Protein AF-A0A0C9XZB0-F1 (afdb_monomer)

Sequence (176 aa):
MTEGATIANRREAHREGARELLINWRNKTWAELYRKRPWGVQALLPDVVLTALASKARLKTLEDLTGAGWSPIHARRHGDKVVEMLSGYDIKFLRQREADRVEKAEKKKAETVARNLEKRERERAERLRLRELKKNLPKPPRASRSKKRDPLSSSANIHTWSGKYASPSEDPIFST

Structure (mmCIF, N/CA/C/O backbone):
data_AF-A0A0C9XZB0-F1
#
_entry.id   AF-A0A0C9XZB0-F1
#
loop_
_atom_site.group_PDB
_atom_site.id
_atom_site.type_symbol
_atom_site.label_atom_id
_atom_site.label_alt_id
_atom_site.label_comp_id
_atom_site.label_asym_id
_atom_site.label_entity_id
_atom_site.label_seq_id
_atom_site.pdbx_PDB_ins_code
_atom_site.Cartn_x
_atom_site.Cartn_y
_atom_site.Cartn_z
_atom_site.occupancy
_atom_site.B_iso_or_equiv
_atom_site.auth_seq_id
_atom_site.auth_comp_id
_atom_site.auth_asym_id
_atom_site.auth_atom_id
_atom_site.pdbx_PDB_model_num
ATOM 1 N N . MET A 1 1 ? -2.387 14.814 16.068 1.00 34.88 1 MET A N 1
ATOM 2 C CA . MET A 1 1 ? -3.433 15.147 15.082 1.00 34.88 1 MET A CA 1
ATOM 3 C C . MET A 1 1 ? -3.135 14.356 13.814 1.00 34.88 1 MET A C 1
ATOM 5 O O . MET A 1 1 ? -2.285 14.767 13.043 1.00 34.88 1 MET A O 1
ATOM 9 N N . THR A 1 2 ? -3.710 13.161 13.656 1.00 47.75 2 THR A N 1
ATOM 10 C CA . THR A 1 2 ? -3.583 12.346 12.434 1.00 47.75 2 THR A CA 1
ATOM 11 C C . THR A 1 2 ? -4.893 12.457 11.671 1.00 47.75 2 THR A C 1
ATOM 13 O O . THR A 1 2 ? -5.831 11.684 11.863 1.00 47.75 2 THR A O 1
ATOM 16 N N . GLU A 1 3 ? -4.965 13.519 10.876 1.00 44.41 3 GLU A N 1
ATOM 17 C CA . GLU A 1 3 ? -6.066 13.818 9.971 1.00 44.41 3 GLU A CA 1
ATOM 18 C C . GLU A 1 3 ? -6.351 12.617 9.069 1.00 44.41 3 GLU A C 1
ATOM 20 O O . GLU A 1 3 ? -5.452 11.897 8.627 1.00 44.41 3 GLU A O 1
ATOM 25 N N . GLY A 1 4 ? -7.641 12.349 8.877 1.00 48.44 4 GLY A N 1
ATOM 26 C CA . GLY A 1 4 ? -8.128 11.136 8.248 1.00 48.44 4 GLY A CA 1
ATOM 27 C C . GLY A 1 4 ? -7.488 10.915 6.885 1.00 48.44 4 GLY A C 1
ATOM 28 O O . GLY A 1 4 ? -7.778 11.639 5.940 1.00 48.44 4 GLY A O 1
ATOM 29 N N . ALA A 1 5 ? -6.671 9.864 6.776 1.00 53.38 5 ALA A N 1
ATOM 30 C CA . ALA A 1 5 ? -6.195 9.345 5.502 1.00 53.38 5 ALA A CA 1
ATOM 31 C C . ALA A 1 5 ? -7.409 8.977 4.635 1.00 53.38 5 ALA A C 1
ATOM 33 O O . ALA A 1 5 ? -7.988 7.883 4.764 1.00 53.38 5 ALA A O 1
ATOM 34 N N . THR A 1 6 ? -7.805 9.929 3.791 1.00 59.62 6 THR A N 1
ATOM 35 C CA . THR A 1 6 ? -8.865 9.800 2.800 1.00 59.62 6 THR A CA 1
ATOM 36 C C . THR A 1 6 ? -8.507 8.664 1.844 1.00 59.62 6 THR A C 1
ATOM 38 O O . THR A 1 6 ? -7.352 8.248 1.710 1.00 59.62 6 THR A O 1
ATOM 41 N N . ILE A 1 7 ? -9.512 8.095 1.180 1.00 63.50 7 ILE A N 1
ATOM 42 C CA . ILE A 1 7 ? -9.307 6.991 0.229 1.00 63.50 7 ILE A CA 1
ATOM 43 C C . ILE A 1 7 ? -8.340 7.406 -0.901 1.00 63.50 7 ILE A C 1
ATOM 45 O O . ILE A 1 7 ? -7.618 6.554 -1.421 1.00 63.50 7 ILE A O 1
ATOM 49 N N . ALA A 1 8 ? -8.285 8.704 -1.224 1.00 67.12 8 ALA A N 1
ATOM 50 C CA . ALA A 1 8 ? -7.344 9.288 -2.174 1.00 67.12 8 ALA A CA 1
ATOM 51 C C . ALA A 1 8 ? -5.881 9.111 -1.725 1.00 67.12 8 ALA A C 1
ATOM 53 O O . ALA A 1 8 ? -5.114 8.475 -2.449 1.00 67.12 8 ALA A O 1
ATOM 54 N N . ASN A 1 9 ? -5.532 9.518 -0.497 1.00 71.94 9 ASN A N 1
ATOM 55 C CA . ASN A 1 9 ? -4.157 9.428 0.024 1.00 71.94 9 ASN A CA 1
ATOM 56 C C . ASN A 1 9 ? -3.638 7.981 0.076 1.00 71.94 9 ASN A C 1
ATOM 58 O O . ASN A 1 9 ? -2.451 7.718 -0.092 1.00 71.94 9 ASN A O 1
ATOM 62 N N . ARG A 1 10 ? -4.528 6.999 0.280 1.00 65.44 10 ARG A N 1
ATOM 63 C CA . ARG A 1 10 ? -4.132 5.577 0.315 1.00 65.44 10 ARG A CA 1
ATOM 64 C C . ARG A 1 10 ? -3.715 5.048 -1.050 1.00 65.44 10 ARG A C 1
ATOM 66 O O . ARG A 1 10 ? -2.819 4.215 -1.132 1.00 65.44 10 ARG A O 1
ATOM 73 N N . ARG A 1 11 ? -4.395 5.492 -2.109 1.00 86.38 11 ARG A N 1
ATOM 74 C CA . ARG A 1 11 ? -4.020 5.141 -3.485 1.00 86.38 11 ARG A CA 1
ATOM 75 C C . ARG A 1 11 ? -2.713 5.824 -3.869 1.00 86.38 11 ARG A C 1
ATOM 77 O O . ARG A 1 11 ? -1.931 5.237 -4.598 1.00 86.38 11 ARG A O 1
ATOM 84 N N . GLU A 1 12 ? -2.477 7.024 -3.357 1.00 90.81 12 GLU A N 1
ATOM 85 C CA . GLU A 1 12 ? -1.255 7.784 -3.604 1.00 90.81 12 GLU A CA 1
ATOM 86 C C . GLU A 1 12 ? -0.017 7.131 -2.979 1.00 90.81 12 GLU A C 1
ATOM 88 O O . GLU A 1 12 ? 0.957 6.909 -3.689 1.00 90.81 12 GLU A O 1
ATOM 93 N N . ALA A 1 13 ? -0.086 6.694 -1.716 1.00 92.06 13 ALA A N 1
ATOM 94 C CA . ALA A 1 13 ? 1.032 6.006 -1.058 1.00 92.06 13 ALA A CA 1
ATOM 95 C C . ALA A 1 13 ? 1.464 4.718 -1.789 1.00 92.06 13 ALA A C 1
ATOM 97 O O . ALA A 1 13 ? 2.653 4.442 -1.927 1.00 92.06 13 ALA A O 1
ATOM 98 N N . HIS A 1 14 ? 0.497 3.939 -2.286 1.00 93.88 14 HIS A N 1
ATOM 99 C CA . HIS A 1 14 ? 0.770 2.741 -3.088 1.00 93.88 14 HIS A CA 1
ATOM 100 C C . HIS A 1 14 ? 1.442 3.083 -4.423 1.00 93.88 14 HIS A C 1
ATOM 102 O O . HIS A 1 14 ? 2.433 2.455 -4.792 1.00 93.88 14 HIS A O 1
ATOM 108 N N . ARG A 1 15 ? 0.940 4.109 -5.124 1.00 95.44 15 ARG A N 1
ATOM 109 C CA . ARG A 1 15 ? 1.524 4.570 -6.391 1.00 95.44 15 ARG A CA 1
ATOM 110 C C . ARG A 1 15 ? 2.945 5.086 -6.211 1.00 95.44 15 ARG A C 1
ATOM 112 O O . ARG A 1 15 ? 3.792 4.772 -7.041 1.00 95.44 15 ARG A O 1
ATOM 119 N N . GLU A 1 16 ? 3.211 5.852 -5.155 1.00 95.81 16 GLU A N 1
ATOM 120 C CA . GLU A 1 16 ? 4.548 6.396 -4.914 1.00 95.81 16 GLU A CA 1
ATOM 121 C C . GLU A 1 16 ? 5.546 5.278 -4.600 1.00 95.81 16 GLU A C 1
ATOM 123 O O . GLU A 1 16 ? 6.608 5.216 -5.211 1.00 95.81 16 GLU A O 1
ATOM 128 N N . GLY A 1 17 ? 5.172 4.301 -3.769 1.00 96.06 17 GLY A N 1
ATOM 129 C CA . GLY A 1 17 ? 6.050 3.157 -3.519 1.00 96.06 17 GLY A CA 1
ATOM 130 C C . GLY A 1 17 ? 6.287 2.288 -4.764 1.00 96.06 17 GLY A C 1
ATOM 131 O O . GLY A 1 17 ? 7.406 1.823 -4.988 1.00 96.06 17 GLY A O 1
ATOM 132 N N . ALA A 1 18 ? 5.283 2.117 -5.632 1.00 97.00 18 ALA A N 1
ATOM 133 C CA . ALA A 1 18 ? 5.468 1.458 -6.928 1.00 97.00 18 ALA A CA 1
ATOM 134 C C . ALA A 1 18 ? 6.396 2.264 -7.859 1.00 97.00 18 ALA A C 1
ATOM 136 O O . ALA A 1 18 ? 7.246 1.696 -8.550 1.00 97.00 18 ALA A O 1
ATOM 137 N N . ARG A 1 19 ? 6.272 3.596 -7.856 1.00 97.62 19 ARG A N 1
ATOM 138 C CA . ARG A 1 19 ? 7.133 4.519 -8.604 1.00 97.62 19 ARG A CA 1
ATOM 139 C C . ARG A 1 19 ? 8.585 4.435 -8.137 1.00 97.62 19 ARG A C 1
ATOM 141 O O . ARG A 1 19 ? 9.469 4.252 -8.973 1.00 97.62 19 ARG A O 1
ATOM 148 N N . GLU A 1 20 ? 8.837 4.508 -6.836 1.00 97.81 20 GLU A N 1
ATOM 149 C CA . GLU A 1 20 ? 10.173 4.354 -6.250 1.00 97.81 20 GLU A CA 1
ATOM 150 C C . GLU A 1 20 ? 10.801 3.006 -6.623 1.00 97.81 20 GLU A C 1
ATOM 152 O O . GLU A 1 20 ? 11.964 2.944 -7.035 1.00 97.81 20 GLU A O 1
ATOM 157 N N . LEU A 1 21 ? 10.018 1.924 -6.556 1.00 98.00 21 LEU A N 1
ATOM 158 C CA . LEU A 1 21 ? 10.469 0.588 -6.937 1.00 98.00 21 LEU A CA 1
ATOM 159 C C . LEU A 1 21 ? 10.935 0.539 -8.401 1.00 98.00 21 LEU A C 1
ATOM 161 O O . LEU A 1 21 ? 11.995 -0.021 -8.697 1.00 98.00 21 LEU A O 1
ATOM 165 N N . LEU A 1 22 ? 10.181 1.163 -9.311 1.00 98.12 22 LEU A N 1
ATOM 166 C CA . LEU A 1 22 ? 10.528 1.250 -10.732 1.00 98.12 22 LEU A CA 1
ATOM 167 C C . LEU A 1 22 ? 11.746 2.140 -10.994 1.00 98.12 22 LEU A C 1
ATOM 169 O O . LEU A 1 22 ? 12.578 1.791 -11.832 1.00 98.12 22 LEU A O 1
ATOM 173 N N . ILE A 1 23 ? 11.888 3.261 -10.280 1.00 98.19 23 ILE A N 1
ATOM 174 C CA . ILE A 1 23 ? 13.067 4.138 -10.379 1.00 98.19 23 ILE A CA 1
ATOM 175 C C . ILE A 1 23 ? 14.324 3.372 -9.957 1.00 98.19 23 ILE A C 1
ATOM 177 O O . ILE A 1 23 ? 15.326 3.378 -10.678 1.00 98.19 23 ILE A O 1
ATOM 181 N N . ASN A 1 24 ? 14.258 2.664 -8.830 1.00 98.44 24 ASN A N 1
ATOM 182 C CA . ASN A 1 24 ? 15.367 1.859 -8.324 1.00 98.44 24 ASN A CA 1
ATOM 183 C C . ASN A 1 24 ? 15.747 0.751 -9.310 1.00 98.44 24 ASN A C 1
ATOM 185 O O . ASN A 1 24 ? 16.926 0.576 -9.630 1.00 98.44 24 ASN A O 1
ATOM 189 N N . TRP A 1 25 ? 14.750 0.048 -9.853 1.00 98.25 25 TRP A N 1
ATOM 190 C CA . TRP A 1 25 ? 14.963 -0.963 -10.884 1.00 98.25 25 TRP A CA 1
ATOM 191 C C . TRP A 1 25 ? 15.613 -0.383 -12.147 1.00 98.25 25 TRP A C 1
ATOM 193 O O . TRP A 1 25 ? 16.592 -0.947 -12.646 1.00 98.25 25 TRP A O 1
ATOM 203 N N . ARG A 1 26 ? 15.110 0.756 -12.642 1.00 98.31 26 ARG A N 1
ATOM 204 C CA . ARG A 1 26 ? 15.631 1.456 -13.824 1.00 98.31 26 ARG A CA 1
ATOM 205 C C . ARG A 1 26 ? 17.100 1.816 -13.642 1.00 98.31 26 ARG A C 1
ATOM 207 O O . ARG A 1 26 ? 17.915 1.503 -14.507 1.00 98.31 26 ARG A O 1
ATOM 214 N N . ASN A 1 27 ? 17.439 2.437 -12.514 1.00 98.12 27 ASN A N 1
ATOM 215 C CA . ASN A 1 27 ? 18.801 2.880 -12.223 1.00 98.12 27 ASN A CA 1
ATOM 216 C C . ASN A 1 27 ? 19.762 1.690 -12.107 1.00 98.12 27 ASN A C 1
ATOM 218 O O . ASN A 1 27 ? 20.832 1.706 -12.715 1.00 98.12 27 ASN A O 1
ATOM 222 N N . LYS A 1 28 ? 19.353 0.632 -11.394 1.00 98.38 28 LYS A N 1
ATOM 223 C CA . LYS A 1 28 ? 20.146 -0.594 -11.241 1.00 98.38 28 LYS A CA 1
ATOM 224 C C . LYS A 1 28 ? 20.390 -1.281 -12.585 1.00 98.38 28 LYS A C 1
ATOM 226 O O . LYS A 1 28 ? 21.531 -1.533 -12.956 1.00 98.38 28 LYS A O 1
ATOM 231 N N . THR A 1 29 ? 19.326 -1.512 -13.351 1.00 98.19 29 THR A N 1
ATOM 232 C CA . THR A 1 29 ? 19.396 -2.197 -14.651 1.00 98.19 29 THR A CA 1
ATOM 233 C C . THR A 1 29 ? 20.220 -1.397 -15.654 1.00 98.19 29 THR A C 1
ATOM 235 O O . THR A 1 29 ? 20.990 -1.966 -16.429 1.00 98.19 29 THR A O 1
ATOM 238 N N . TRP A 1 30 ? 20.101 -0.067 -15.634 1.00 97.94 30 TRP A N 1
ATOM 239 C CA . TRP A 1 30 ? 20.918 0.790 -16.481 1.00 97.94 30 TRP A CA 1
ATOM 240 C C . TRP A 1 30 ? 22.402 0.711 -16.110 1.00 97.94 30 TRP A C 1
ATOM 242 O O . TRP A 1 30 ? 23.233 0.509 -16.994 1.00 97.94 30 TRP A O 1
ATOM 252 N N . ALA A 1 31 ? 22.735 0.797 -14.819 1.00 98.00 31 ALA A N 1
ATOM 253 C CA . ALA A 1 31 ? 24.114 0.713 -14.345 1.00 98.00 31 ALA A CA 1
ATOM 254 C C . ALA A 1 31 ? 24.768 -0.646 -14.656 1.00 98.00 31 ALA A C 1
ATOM 256 O O . ALA A 1 31 ? 25.944 -0.690 -15.015 1.00 98.00 31 ALA A O 1
ATOM 257 N N . GLU A 1 32 ? 24.008 -1.738 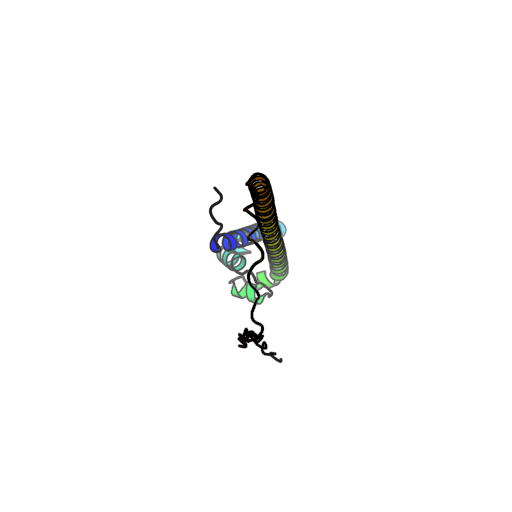-14.559 1.00 98.12 32 GLU A N 1
ATOM 258 C CA . GLU A 1 32 ? 24.496 -3.098 -14.807 1.00 98.12 32 GLU A CA 1
ATOM 259 C C . GLU A 1 32 ? 24.625 -3.414 -16.304 1.00 98.12 32 GLU A C 1
ATOM 261 O O . GLU A 1 32 ? 25.656 -3.918 -16.747 1.00 98.12 32 GLU A O 1
ATOM 266 N N . LEU A 1 33 ? 23.597 -3.110 -17.105 1.00 97.81 33 LEU A N 1
ATOM 267 C CA . LEU A 1 33 ? 23.491 -3.611 -18.484 1.00 97.81 33 LEU A CA 1
ATOM 268 C C . LEU A 1 33 ? 23.722 -2.544 -19.560 1.00 97.81 33 LEU A C 1
ATOM 270 O O . LEU A 1 33 ? 24.086 -2.874 -20.691 1.00 97.81 33 LEU A O 1
ATOM 274 N N . TYR A 1 34 ? 23.494 -1.267 -19.245 1.00 96.75 34 TYR A N 1
ATOM 275 C CA . TYR A 1 34 ? 23.440 -0.185 -20.236 1.00 96.75 34 TYR A CA 1
ATOM 276 C C . TYR A 1 34 ? 24.432 0.954 -19.980 1.00 96.75 34 TYR A C 1
ATOM 278 O O . TYR A 1 34 ? 24.453 1.903 -20.758 1.00 96.75 34 TYR A O 1
ATOM 286 N N . ARG A 1 35 ? 25.319 0.847 -18.983 1.00 97.00 35 ARG A N 1
ATOM 287 C CA . ARG A 1 35 ? 26.274 1.906 -18.604 1.00 97.00 35 ARG A CA 1
ATOM 288 C C . ARG A 1 35 ? 27.138 2.428 -19.757 1.00 97.00 35 ARG A C 1
ATOM 290 O O . ARG A 1 35 ? 27.509 3.593 -19.762 1.00 97.00 35 ARG A O 1
ATOM 297 N N . LYS A 1 36 ? 27.466 1.576 -20.736 1.00 97.50 36 LYS A N 1
ATOM 298 C CA . LYS A 1 36 ? 28.272 1.942 -21.918 1.00 97.50 36 LYS A CA 1
ATOM 299 C C . LYS A 1 36 ? 27.461 2.616 -23.039 1.00 97.50 36 LYS A C 1
ATOM 301 O O . LYS A 1 36 ? 28.031 2.957 -24.069 1.00 97.50 36 LYS A O 1
ATOM 306 N N . ARG A 1 37 ? 26.135 2.739 -22.905 1.00 95.69 37 ARG A N 1
ATOM 307 C CA . ARG A 1 37 ? 25.248 3.285 -23.946 1.00 95.69 37 ARG A CA 1
ATOM 308 C C . ARG A 1 37 ? 25.050 4.796 -23.764 1.00 95.69 37 ARG A C 1
ATOM 310 O O . ARG A 1 37 ? 24.928 5.247 -22.629 1.00 95.69 37 ARG A O 1
ATOM 317 N N . PRO A 1 38 ? 24.929 5.571 -24.857 1.00 96.00 38 PRO A N 1
ATOM 318 C CA . PRO A 1 38 ? 24.854 7.033 -24.786 1.00 96.00 38 PRO A CA 1
ATOM 319 C C . PRO A 1 38 ? 23.466 7.584 -24.407 1.00 96.00 38 PRO A C 1
ATOM 321 O O . PRO A 1 38 ? 23.331 8.778 -24.176 1.00 96.00 38 PRO A O 1
ATOM 324 N N . TRP A 1 39 ? 22.423 6.749 -24.340 1.00 91.50 39 TRP A N 1
ATOM 325 C CA . TRP A 1 39 ? 21.024 7.207 -24.269 1.00 91.50 39 TRP A CA 1
ATOM 326 C C . TRP A 1 39 ? 20.475 7.461 -22.846 1.00 91.50 39 TRP A C 1
ATOM 328 O O . TRP A 1 39 ? 19.305 7.803 -22.691 1.00 91.50 39 TRP A O 1
ATOM 338 N N . GLY A 1 40 ? 21.294 7.310 -21.798 1.00 96.31 40 GLY A N 1
ATOM 339 C CA . GLY A 1 40 ? 20.901 7.582 -20.405 1.00 96.31 40 GLY A CA 1
ATOM 340 C C . GLY A 1 40 ? 19.812 6.654 -19.833 1.00 96.31 40 GLY A C 1
ATOM 341 O O . GLY A 1 40 ? 19.325 5.739 -20.499 1.00 96.31 40 GLY A O 1
ATOM 342 N N . VAL A 1 41 ? 19.442 6.868 -18.563 1.00 97.50 41 VAL A N 1
ATOM 343 C CA . VAL A 1 41 ? 18.436 6.046 -17.848 1.00 97.50 41 VAL A CA 1
ATOM 344 C C . VAL A 1 41 ?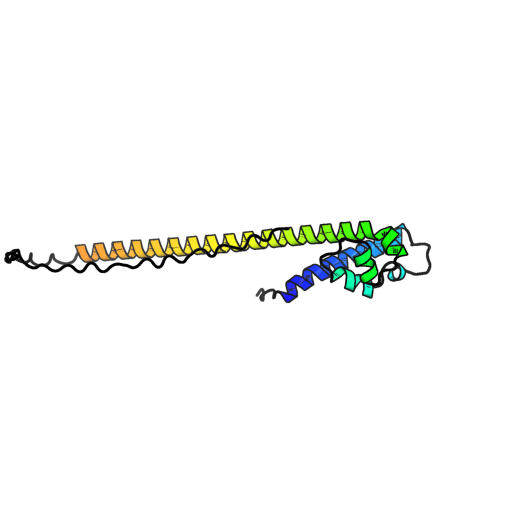 17.021 6.222 -18.406 1.00 97.50 41 VAL A C 1
ATOM 346 O O . VAL A 1 41 ? 16.224 5.284 -18.376 1.00 97.50 41 VAL A O 1
ATOM 349 N N . GLN A 1 42 ? 16.713 7.404 -18.950 1.00 97.12 42 GLN A N 1
ATOM 350 C CA . GLN A 1 42 ? 15.388 7.730 -19.480 1.00 97.1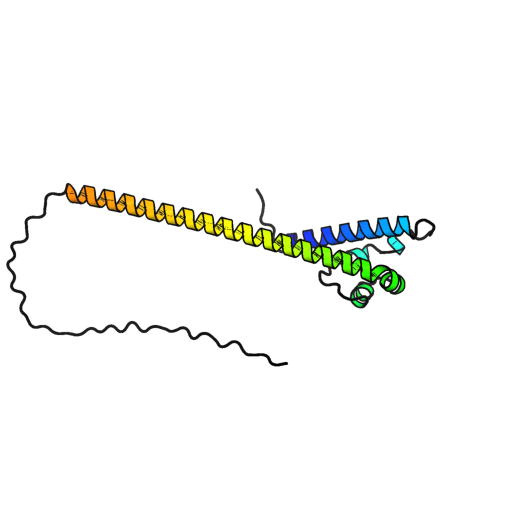2 42 GLN A CA 1
ATOM 351 C C . GLN A 1 42 ? 15.041 6.929 -20.738 1.00 97.12 42 GLN A C 1
ATOM 353 O O . GLN A 1 42 ? 13.872 6.613 -20.938 1.00 97.12 42 GLN A O 1
ATOM 358 N N . ALA A 1 43 ? 16.031 6.528 -21.544 1.00 96.31 43 ALA A N 1
ATOM 359 C CA . ALA A 1 43 ? 15.788 5.684 -22.712 1.00 96.31 43 ALA A CA 1
ATOM 360 C C . ALA A 1 43 ? 15.320 4.267 -22.344 1.00 96.31 43 ALA A C 1
ATOM 362 O O . ALA A 1 43 ? 14.593 3.644 -23.112 1.00 96.31 43 ALA A O 1
ATOM 363 N N . LEU A 1 44 ? 15.712 3.754 -21.169 1.00 97.19 44 LEU A N 1
ATOM 364 C CA . LEU A 1 44 ? 15.303 2.423 -20.712 1.00 97.19 44 LEU A CA 1
ATOM 365 C C . LEU A 1 44 ? 13.835 2.409 -20.263 1.00 97.19 44 LEU A C 1
ATOM 367 O O . LEU A 1 44 ? 13.080 1.496 -20.608 1.00 97.19 44 LEU A O 1
ATOM 371 N N . LEU A 1 45 ? 13.446 3.414 -19.477 1.00 97.81 45 LEU A N 1
ATOM 372 C CA . LEU A 1 45 ? 12.092 3.570 -18.958 1.00 97.81 45 LEU A CA 1
ATOM 373 C C . LEU A 1 45 ? 11.795 5.069 -18.742 1.00 97.81 45 LEU A C 1
ATOM 375 O O . LEU A 1 45 ? 12.213 5.628 -17.718 1.00 97.81 45 LEU A O 1
ATOM 379 N N . PRO A 1 46 ? 11.103 5.724 -19.696 1.00 98.12 46 PRO A N 1
ATOM 380 C CA . PRO A 1 46 ? 10.744 7.136 -19.598 1.00 98.12 46 PRO A CA 1
ATOM 381 C C . PRO A 1 46 ? 9.838 7.419 -18.398 1.00 98.12 46 PRO A C 1
ATOM 383 O O . PRO A 1 46 ? 9.011 6.583 -18.034 1.00 98.12 46 PRO A O 1
ATOM 386 N N . ASP A 1 47 ? 9.931 8.618 -17.821 1.00 98.12 47 ASP A N 1
ATOM 387 C CA . ASP A 1 47 ? 9.161 8.988 -16.623 1.00 98.12 47 ASP A CA 1
ATOM 388 C C . ASP A 1 47 ? 7.638 8.939 -16.849 1.00 98.12 47 ASP A C 1
ATOM 390 O O . ASP A 1 47 ? 6.883 8.589 -15.939 1.00 98.12 47 ASP A O 1
ATOM 394 N N . VAL A 1 48 ? 7.182 9.211 -18.078 1.00 97.94 48 VAL A N 1
ATOM 395 C CA . VAL A 1 48 ? 5.765 9.098 -18.470 1.00 97.94 48 VAL A CA 1
ATOM 396 C C . VAL A 1 48 ? 5.287 7.646 -18.377 1.00 97.94 48 VAL A C 1
ATOM 398 O O . VAL A 1 48 ? 4.257 7.369 -17.764 1.00 97.94 48 VAL A O 1
ATOM 401 N N . VAL A 1 49 ? 6.068 6.709 -18.922 1.00 98.06 49 VAL A N 1
ATOM 402 C CA . VAL A 1 49 ? 5.772 5.269 -18.867 1.00 98.06 49 VAL A CA 1
ATOM 403 C C . VAL A 1 49 ? 5.851 4.774 -17.427 1.00 98.06 49 VAL A C 1
ATOM 405 O O . VAL A 1 49 ? 4.979 4.043 -16.978 1.00 98.06 49 VAL A O 1
ATOM 408 N N . LEU A 1 50 ? 6.856 5.218 -16.673 1.00 97.75 50 LEU A N 1
ATOM 409 C CA . LEU A 1 50 ? 7.022 4.888 -15.261 1.00 97.75 50 LEU A CA 1
ATOM 410 C C . LEU A 1 50 ? 5.786 5.294 -14.445 1.00 97.75 50 LEU A C 1
ATOM 412 O O . LEU A 1 50 ? 5.237 4.477 -13.709 1.00 97.75 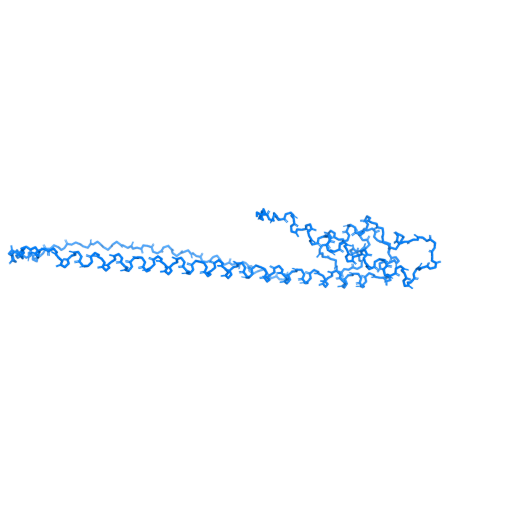50 LEU A O 1
ATOM 416 N N . THR A 1 51 ? 5.306 6.524 -14.632 1.00 97.25 51 THR A N 1
ATOM 417 C CA . THR A 1 51 ? 4.094 7.035 -13.973 1.00 97.25 51 THR A CA 1
ATOM 418 C C . THR A 1 51 ? 2.849 6.248 -14.393 1.00 97.25 51 THR A C 1
ATOM 420 O O . THR A 1 51 ? 2.004 5.927 -13.551 1.00 97.25 51 THR A O 1
ATOM 423 N N . ALA A 1 52 ? 2.740 5.884 -15.675 1.00 97.38 52 ALA A N 1
ATOM 424 C CA . ALA A 1 52 ? 1.640 5.066 -16.183 1.00 97.38 52 ALA A CA 1
ATOM 425 C C . ALA A 1 52 ? 1.645 3.649 -15.584 1.00 97.38 52 ALA A C 1
ATOM 427 O O . ALA A 1 52 ? 0.591 3.152 -15.188 1.00 97.38 52 ALA A O 1
ATOM 428 N N . LEU A 1 53 ? 2.816 3.017 -15.467 1.00 97.25 53 LEU A N 1
ATOM 429 C CA . LEU A 1 53 ? 2.971 1.699 -14.849 1.00 97.25 53 LEU A CA 1
ATOM 430 C C . LEU A 1 53 ? 2.671 1.744 -13.348 1.00 97.25 53 LEU A C 1
ATOM 432 O O . LEU A 1 53 ? 1.876 0.940 -12.875 1.00 97.25 53 LEU A O 1
ATOM 436 N N . ALA A 1 54 ? 3.214 2.721 -12.618 1.00 96.62 54 ALA A N 1
ATOM 437 C CA . ALA A 1 54 ? 2.954 2.898 -11.186 1.00 96.62 54 ALA A CA 1
ATOM 438 C C . ALA A 1 54 ? 1.469 3.166 -10.876 1.00 96.62 54 ALA A C 1
ATOM 440 O O . ALA A 1 54 ? 0.972 2.821 -9.807 1.00 96.62 54 ALA A O 1
ATOM 441 N N . SER A 1 55 ? 0.735 3.762 -11.820 1.00 95.62 55 SER A N 1
ATOM 442 C CA . SER A 1 55 ? -0.704 4.011 -11.681 1.00 95.62 55 SER A CA 1
ATOM 443 C C . SER A 1 55 ? -1.568 2.762 -11.906 1.00 95.62 55 SER A C 1
ATOM 445 O O . SER A 1 55 ? -2.726 2.738 -11.478 1.00 95.62 55 SER A O 1
ATOM 447 N N . LYS A 1 56 ? -1.037 1.723 -12.567 1.00 93.94 56 LYS A N 1
ATOM 448 C CA . LYS A 1 56 ? -1.748 0.478 -12.883 1.00 93.94 56 LYS A CA 1
ATOM 449 C C .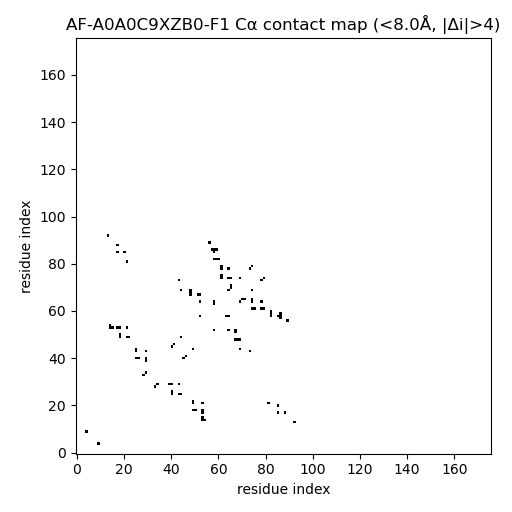 LYS A 1 56 ? -1.460 -0.585 -11.816 1.00 93.94 56 LYS A C 1
ATOM 451 O O . LYS A 1 56 ? -0.429 -1.237 -11.837 1.00 93.94 56 LYS A O 1
ATOM 456 N N . ALA A 1 57 ? -2.429 -0.845 -10.940 1.00 83.31 57 ALA A N 1
ATOM 457 C CA . ALA A 1 57 ? -2.305 -1.837 -9.859 1.00 83.31 57 ALA A CA 1
ATOM 458 C C . ALA A 1 57 ? -2.478 -3.312 -10.296 1.00 83.31 57 ALA A C 1
ATOM 460 O O . ALA A 1 57 ? -2.635 -4.193 -9.456 1.00 83.31 57 ALA A O 1
ATOM 461 N N . ARG A 1 58 ? -2.618 -3.590 -11.599 1.00 86.12 58 ARG A N 1
ATOM 462 C CA . ARG A 1 58 ? -2.905 -4.936 -12.129 1.00 86.12 58 ARG A CA 1
ATOM 463 C C . ARG A 1 58 ? -2.214 -5.151 -13.468 1.00 86.12 58 ARG A C 1
ATOM 465 O O . ARG A 1 58 ? -2.874 -5.283 -14.491 1.00 86.12 58 ARG A O 1
ATOM 472 N N . LEU A 1 59 ? -0.889 -5.156 -13.447 1.00 93.38 59 LEU A N 1
ATOM 473 C CA . LEU A 1 59 ? -0.083 -5.544 -14.600 1.00 93.38 59 LEU A CA 1
ATOM 474 C C . LEU A 1 59 ? 0.142 -7.052 -14.531 1.00 93.38 59 LEU A C 1
ATOM 476 O O . LEU A 1 59 ? 0.672 -7.546 -13.538 1.00 93.38 59 LEU A O 1
ATOM 480 N N . LYS A 1 60 ? -0.305 -7.787 -15.549 1.00 94.94 60 LYS A N 1
ATOM 481 C CA . LYS A 1 60 ? -0.147 -9.249 -15.606 1.00 94.94 60 LYS A CA 1
ATOM 482 C C . LYS A 1 60 ? 0.607 -9.703 -16.841 1.00 94.94 60 LYS A C 1
ATOM 484 O O . LYS A 1 60 ? 1.220 -10.763 -16.820 1.00 94.94 60 LYS A O 1
ATOM 489 N N . THR A 1 61 ? 0.526 -8.926 -17.911 1.00 96.88 61 THR A N 1
ATOM 490 C CA . THR A 1 61 ? 0.986 -9.331 -19.233 1.00 96.88 61 THR A CA 1
ATOM 491 C C . THR A 1 61 ? 1.976 -8.325 -19.804 1.00 96.88 61 THR A C 1
ATOM 493 O O . THR A 1 61 ? 2.018 -7.157 -19.409 1.00 96.88 61 THR A O 1
ATOM 496 N N . LEU A 1 62 ? 2.767 -8.771 -20.781 1.00 96.94 62 LEU A N 1
ATOM 497 C CA . LEU A 1 62 ? 3.629 -7.885 -21.563 1.00 96.94 62 LEU A CA 1
ATOM 498 C C . LEU A 1 62 ? 2.818 -6.857 -22.367 1.00 96.94 62 LEU A C 1
ATOM 500 O O . LEU A 1 62 ? 3.292 -5.746 -22.598 1.00 96.94 62 LEU A O 1
ATOM 504 N N . GLU A 1 63 ? 1.587 -7.200 -22.748 1.00 97.50 63 GLU A N 1
ATOM 505 C CA . GLU A 1 63 ? 0.679 -6.301 -23.462 1.00 97.50 63 GLU A CA 1
ATOM 506 C C . GLU A 1 63 ? 0.299 -5.091 -22.605 1.00 97.50 63 GLU A C 1
ATOM 508 O O . GLU A 1 63 ? 0.298 -3.963 -23.103 1.00 97.50 63 GLU A O 1
ATOM 513 N N . ASP A 1 64 ? 0.087 -5.290 -21.299 1.00 97.00 64 ASP A N 1
ATOM 514 C CA . ASP A 1 64 ? -0.209 -4.204 -20.357 1.00 97.00 64 ASP A CA 1
ATOM 515 C C . ASP A 1 64 ? 0.923 -3.165 -20.293 1.00 97.00 64 ASP A C 1
ATOM 517 O O . ASP A 1 64 ? 0.670 -1.959 -20.141 1.00 97.00 64 ASP A O 1
ATOM 521 N N . LEU A 1 65 ? 2.168 -3.644 -20.418 1.00 97.75 65 LEU A N 1
ATOM 522 C CA . LEU A 1 65 ? 3.382 -2.834 -20.431 1.00 97.75 65 LEU A CA 1
ATOM 523 C C . LEU A 1 65 ? 3.500 -2.032 -21.726 1.00 97.75 65 LEU A C 1
ATOM 525 O O . LEU A 1 65 ? 3.729 -0.821 -21.693 1.00 97.75 65 LEU A O 1
ATOM 529 N N . THR A 1 66 ? 3.303 -2.683 -22.873 1.00 98.00 66 THR A N 1
ATOM 530 C CA . THR A 1 66 ? 3.318 -1.996 -24.170 1.00 98.00 66 THR A CA 1
ATOM 531 C C . THR A 1 66 ? 2.155 -1.019 -24.307 1.00 98.00 66 THR A C 1
ATOM 533 O O . THR A 1 66 ? 2.339 0.092 -24.796 1.00 98.00 66 THR A O 1
ATOM 536 N N . GLY A 1 67 ? 0.982 -1.363 -23.772 1.00 97.12 67 GLY A N 1
ATOM 537 C CA . GLY A 1 67 ? -0.183 -0.484 -23.701 1.00 97.12 67 GLY A CA 1
ATOM 538 C C . GLY A 1 67 ? -0.006 0.689 -22.732 1.00 97.12 67 GLY A C 1
ATOM 539 O O . GLY A 1 67 ? -0.804 1.619 -22.742 1.00 97.12 67 GLY A O 1
ATOM 540 N N . ALA A 1 68 ? 1.028 0.680 -21.882 1.00 96.81 68 ALA A N 1
ATOM 541 C CA . ALA A 1 68 ? 1.454 1.849 -21.107 1.00 96.81 68 ALA A CA 1
ATOM 542 C C . ALA A 1 68 ? 2.436 2.758 -21.876 1.00 96.81 68 ALA A C 1
ATOM 544 O O . ALA A 1 68 ? 2.941 3.726 -21.313 1.00 96.81 68 ALA A O 1
ATOM 545 N N . GLY A 1 69 ? 2.728 2.445 -23.143 1.00 97.50 69 GLY A N 1
ATOM 546 C CA . GLY A 1 69 ? 3.688 3.171 -23.971 1.00 97.50 69 GLY A CA 1
ATOM 547 C C . GLY A 1 69 ? 5.137 2.714 -23.793 1.00 97.50 69 GLY A C 1
ATOM 548 O O . GLY A 1 69 ? 6.047 3.388 -24.275 1.00 97.50 69 GLY A O 1
ATOM 549 N N . TRP A 1 70 ? 5.394 1.591 -23.107 1.00 98.12 70 TRP A N 1
ATOM 550 C CA . TRP A 1 70 ? 6.752 1.056 -23.019 1.00 98.12 70 TRP A CA 1
ATOM 551 C C . TRP A 1 70 ? 7.163 0.388 -24.338 1.00 98.12 70 TRP A C 1
ATOM 553 O O . TRP A 1 70 ? 6.380 -0.333 -24.954 1.00 98.12 70 TRP A O 1
ATOM 563 N N . SER A 1 71 ? 8.410 0.601 -24.768 1.00 97.81 71 SER A N 1
ATOM 564 C CA . SER A 1 71 ? 8.936 0.006 -26.001 1.00 97.81 71 SER A CA 1
ATOM 565 C C . SER A 1 71 ? 8.799 -1.526 -25.989 1.00 97.81 71 SER A C 1
ATOM 567 O O . SER A 1 71 ? 9.295 -2.159 -25.050 1.00 97.81 71 SER A O 1
ATOM 569 N N . PRO A 1 72 ? 8.238 -2.153 -27.044 1.00 98.06 72 PRO A N 1
ATOM 570 C CA . PRO A 1 72 ? 8.082 -3.608 -27.124 1.00 98.06 72 PRO A CA 1
ATOM 571 C C . PRO A 1 72 ? 9.393 -4.386 -26.970 1.00 98.06 72 PRO A C 1
ATOM 573 O O . PRO A 1 72 ? 9.401 -5.506 -26.467 1.00 98.06 72 PRO A O 1
ATOM 576 N N . ILE A 1 73 ? 10.524 -3.803 -27.385 1.00 97.75 73 ILE A N 1
ATOM 577 C CA . ILE A 1 73 ? 11.845 -4.431 -27.246 1.00 97.75 73 ILE A CA 1
ATOM 578 C C . ILE A 1 73 ? 12.253 -4.496 -25.770 1.00 97.75 73 ILE A C 1
ATOM 580 O O . ILE A 1 73 ? 12.736 -5.529 -25.307 1.00 97.75 73 ILE A O 1
ATOM 584 N N . HIS A 1 74 ? 12.042 -3.411 -25.021 1.00 97.56 74 HIS A N 1
ATOM 585 C CA . HIS A 1 74 ? 12.342 -3.375 -23.592 1.00 97.56 74 HIS A CA 1
ATOM 586 C C . HIS A 1 74 ? 11.347 -4.206 -22.785 1.00 97.56 74 HIS A C 1
ATOM 588 O O . HIS A 1 74 ? 11.785 -4.963 -21.922 1.00 97.56 74 HIS A O 1
ATOM 594 N N . ALA A 1 75 ? 10.056 -4.152 -23.122 1.00 98.00 75 ALA A N 1
ATOM 595 C CA . ALA A 1 75 ? 9.031 -4.984 -22.504 1.00 98.00 75 ALA A CA 1
ATOM 596 C C . ALA A 1 75 ? 9.335 -6.480 -22.689 1.00 98.00 75 ALA A C 1
ATOM 598 O O . ALA A 1 75 ? 9.348 -7.214 -21.715 1.00 98.00 75 ALA A O 1
ATOM 599 N N . ARG A 1 76 ? 9.702 -6.942 -23.891 1.00 98.19 76 ARG A N 1
ATOM 600 C CA . ARG A 1 76 ? 10.083 -8.354 -24.093 1.00 98.19 76 ARG A CA 1
ATOM 601 C C . ARG A 1 76 ? 11.332 -8.775 -23.323 1.00 98.19 76 ARG A C 1
ATOM 603 O O . ARG A 1 76 ? 11.439 -9.924 -22.923 1.00 98.19 76 ARG A O 1
ATOM 610 N N . ARG A 1 77 ? 12.302 -7.873 -23.150 1.00 98.31 77 ARG A N 1
ATOM 611 C CA . ARG A 1 77 ? 13.570 -8.202 -22.481 1.00 98.31 77 ARG A CA 1
ATOM 612 C C . ARG A 1 77 ? 13.473 -8.158 -20.954 1.00 98.31 77 ARG A C 1
ATOM 614 O O . ARG A 1 77 ? 14.143 -8.937 -20.289 1.00 98.31 77 ARG A O 1
ATOM 621 N N . HIS A 1 78 ? 12.712 -7.211 -20.415 1.00 98.25 78 HIS A N 1
ATOM 622 C CA . HIS A 1 78 ? 12.713 -6.868 -18.988 1.00 98.25 78 HIS A CA 1
ATOM 623 C C . HIS A 1 78 ? 11.334 -6.937 -18.334 1.00 98.25 78 HIS A C 1
ATOM 625 O O . HIS A 1 78 ? 11.229 -6.819 -17.113 1.00 98.25 78 HIS A O 1
ATOM 631 N N . GLY A 1 79 ? 10.281 -7.091 -19.133 1.00 97.69 79 GLY A N 1
ATOM 632 C CA . GLY A 1 79 ? 8.897 -6.969 -18.700 1.00 97.69 79 GLY A CA 1
ATOM 633 C C . GLY A 1 79 ? 8.512 -7.991 -17.650 1.00 97.69 79 GLY A C 1
ATOM 634 O O . GLY A 1 79 ? 7.937 -7.595 -16.644 1.00 97.69 79 GLY A O 1
ATOM 635 N N . ASP A 1 80 ? 8.914 -9.253 -17.811 1.00 98.12 80 ASP A N 1
ATOM 636 C CA . ASP A 1 80 ? 8.599 -10.313 -16.844 1.00 98.12 80 ASP A CA 1
ATOM 637 C C . ASP A 1 80 ? 9.109 -9.966 -15.444 1.00 98.12 80 ASP A C 1
ATOM 639 O O . ASP A 1 80 ? 8.370 -10.047 -14.466 1.00 98.12 80 ASP A O 1
ATOM 643 N N . LYS A 1 81 ? 10.346 -9.462 -15.349 1.00 98.06 81 LYS A N 1
ATOM 644 C CA . LYS A 1 81 ? 10.939 -9.052 -14.073 1.00 98.06 81 LYS A CA 1
ATOM 645 C C . LYS A 1 81 ? 10.240 -7.837 -13.469 1.00 98.06 81 LYS A C 1
ATOM 647 O O . LYS A 1 81 ? 10.064 -7.770 -12.256 1.00 98.06 81 LYS A O 1
ATOM 652 N N . VAL A 1 82 ? 9.836 -6.874 -14.298 1.00 97.69 82 VAL A N 1
ATOM 653 C CA . VAL A 1 82 ? 9.079 -5.699 -13.840 1.00 97.69 82 VAL A CA 1
ATOM 654 C C . VAL A 1 82 ? 7.685 -6.098 -13.347 1.00 97.69 82 VAL A C 1
ATOM 656 O O . VAL A 1 82 ? 7.265 -5.636 -12.287 1.00 97.69 82 VAL A O 1
ATOM 659 N N . VAL A 1 83 ? 6.991 -6.984 -14.067 1.00 97.69 83 VAL A N 1
ATOM 660 C CA . VAL A 1 83 ? 5.678 -7.523 -13.678 1.00 97.69 83 VAL A CA 1
ATOM 661 C C . VAL A 1 83 ? 5.791 -8.312 -12.378 1.00 97.69 83 VAL A C 1
ATOM 663 O O . VAL A 1 83 ? 5.024 -8.069 -11.448 1.00 97.69 83 VAL A O 1
ATOM 666 N N . GLU A 1 84 ? 6.781 -9.196 -12.261 1.00 97.19 84 GLU A N 1
ATOM 667 C CA . GLU A 1 84 ? 7.044 -9.955 -11.038 1.00 97.19 84 GLU A CA 1
ATOM 668 C C . GLU A 1 84 ? 7.287 -9.016 -9.845 1.00 97.19 84 GLU A C 1
ATOM 670 O O . GLU A 1 84 ? 6.636 -9.144 -8.807 1.00 97.19 84 GLU A O 1
ATOM 675 N N . MET A 1 85 ? 8.155 -8.012 -10.005 1.00 97.44 85 MET A N 1
ATOM 676 C CA . MET A 1 85 ? 8.459 -7.041 -8.952 1.00 97.44 85 MET A CA 1
ATOM 677 C C . MET A 1 85 ? 7.232 -6.244 -8.499 1.00 97.44 85 MET A C 1
ATOM 679 O O . MET A 1 85 ? 6.999 -6.119 -7.293 1.00 97.44 85 MET A O 1
ATOM 683 N N . LEU A 1 86 ? 6.450 -5.712 -9.442 1.00 96.56 86 LEU A N 1
ATOM 684 C CA . LEU A 1 86 ? 5.246 -4.943 -9.124 1.00 96.56 86 LEU A CA 1
ATOM 685 C C . LEU A 1 86 ? 4.170 -5.830 -8.497 1.00 96.56 86 LEU A C 1
ATOM 687 O O . LEU A 1 86 ? 3.598 -5.459 -7.476 1.00 96.56 86 LEU A O 1
ATOM 691 N N . SER A 1 87 ? 3.964 -7.041 -9.018 1.00 95.12 87 SER A N 1
ATOM 692 C CA . SER A 1 87 ? 3.002 -7.986 -8.445 1.00 95.12 87 SER A CA 1
ATOM 693 C C . SER A 1 87 ? 3.373 -8.385 -7.008 1.00 95.12 87 SER A C 1
ATOM 695 O O . SER A 1 87 ? 2.517 -8.405 -6.122 1.00 95.12 87 SER A O 1
ATOM 697 N N . GLY A 1 88 ? 4.661 -8.622 -6.731 1.00 95.50 88 GLY A N 1
ATOM 698 C CA . GLY A 1 88 ? 5.162 -8.875 -5.382 1.00 95.50 88 GLY A CA 1
ATOM 699 C C . GLY A 1 88 ? 4.964 -7.685 -4.439 1.00 95.50 88 GLY A C 1
ATOM 700 O O . GLY A 1 88 ? 4.622 -7.880 -3.268 1.00 95.50 88 GLY A O 1
ATOM 701 N N . TYR A 1 89 ? 5.143 -6.457 -4.933 1.00 96.00 89 TYR A N 1
ATOM 702 C CA . TYR A 1 89 ? 4.863 -5.240 -4.171 1.00 96.00 89 TYR A CA 1
ATOM 703 C C . TYR A 1 89 ? 3.368 -5.097 -3.851 1.00 96.00 89 TYR A C 1
ATOM 705 O O . TYR A 1 89 ? 3.011 -4.896 -2.688 1.00 96.00 89 TYR A O 1
ATOM 713 N N . ASP A 1 90 ? 2.493 -5.309 -4.835 1.00 94.81 90 ASP A N 1
ATOM 714 C CA . ASP A 1 90 ? 1.038 -5.241 -4.673 1.00 94.81 90 ASP A CA 1
ATOM 715 C C . ASP A 1 90 ? 0.533 -6.249 -3.636 1.00 94.81 90 ASP A C 1
ATOM 717 O O . ASP A 1 90 ? -0.252 -5.903 -2.751 1.00 94.81 90 ASP A O 1
ATOM 721 N N . ILE A 1 91 ? 1.02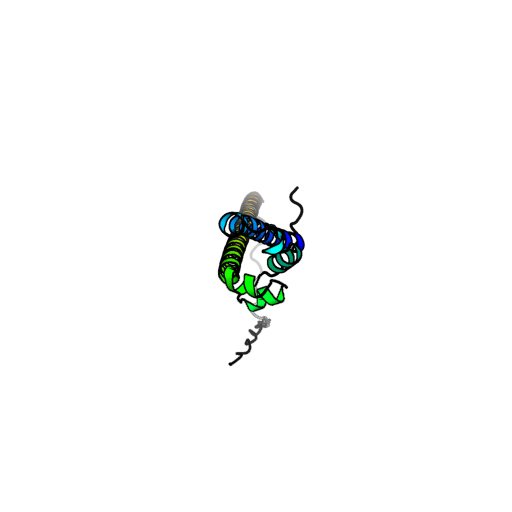6 -7.491 -3.684 1.00 94.88 91 ILE A N 1
ATOM 722 C CA . ILE A 1 91 ? 0.672 -8.530 -2.709 1.00 94.88 91 ILE A CA 1
ATOM 723 C C . ILE A 1 91 ? 1.104 -8.121 -1.296 1.00 94.88 91 ILE A C 1
ATOM 725 O O . ILE A 1 91 ? 0.323 -8.265 -0.351 1.00 94.88 91 ILE A O 1
ATOM 729 N N . LYS A 1 92 ? 2.328 -7.602 -1.125 1.00 95.25 92 LYS A N 1
ATOM 730 C CA . LYS A 1 92 ? 2.819 -7.134 0.184 1.00 95.25 92 LYS A CA 1
ATOM 731 C C . LYS A 1 92 ? 1.971 -5.983 0.717 1.00 95.25 92 LYS A C 1
ATOM 733 O O . LYS A 1 92 ? 1.563 -6.021 1.877 1.00 95.25 92 LYS A O 1
ATOM 738 N N . PHE A 1 93 ? 1.649 -5.014 -0.135 1.00 94.25 93 PHE A N 1
ATOM 739 C CA . PHE A 1 93 ? 0.815 -3.876 0.231 1.00 94.25 93 PHE A CA 1
ATOM 740 C C . PHE A 1 93 ? -0.601 -4.311 0.640 1.00 94.25 93 PHE A C 1
ATOM 742 O O . PHE A 1 93 ? -1.130 -3.860 1.657 1.00 94.25 93 PHE A O 1
ATOM 749 N N . LEU A 1 94 ? -1.212 -5.241 -0.105 1.00 91.81 94 LEU A N 1
ATOM 750 C CA . LEU A 1 94 ? -2.522 -5.804 0.235 1.00 91.81 94 LEU A CA 1
ATOM 751 C C . LEU A 1 94 ? -2.499 -6.554 1.572 1.00 91.81 94 LEU A C 1
ATOM 753 O O . LEU A 1 94 ? -3.417 -6.382 2.372 1.00 91.81 94 LEU A O 1
ATOM 757 N N . ARG A 1 95 ? -1.450 -7.340 1.841 1.00 95.62 95 ARG A N 1
ATOM 758 C CA . ARG A 1 95 ? -1.279 -8.042 3.124 1.00 95.62 95 ARG A CA 1
ATOM 759 C C . ARG A 1 95 ? -1.141 -7.073 4.292 1.00 95.62 95 ARG A C 1
ATOM 761 O O . ARG A 1 95 ? -1.810 -7.256 5.303 1.00 95.62 95 ARG A O 1
ATOM 768 N N . GLN A 1 96 ? -0.323 -6.033 4.142 1.00 94.56 96 GLN A N 1
ATOM 769 C CA . GLN A 1 96 ? -0.163 -5.002 5.167 1.00 94.56 96 GLN A CA 1
ATOM 770 C C . GLN A 1 96 ? -1.493 -4.298 5.451 1.00 94.56 96 GLN A C 1
ATOM 772 O O . GLN A 1 96 ? -1.901 -4.154 6.598 1.00 94.56 96 GLN A O 1
ATOM 777 N N . ARG A 1 97 ? -2.229 -3.943 4.396 1.00 92.31 97 ARG A N 1
ATOM 778 C CA . ARG A 1 97 ? -3.549 -3.326 4.528 1.00 92.31 97 ARG A CA 1
ATOM 779 C C . ARG A 1 97 ? -4.548 -4.225 5.256 1.00 92.31 97 ARG A C 1
ATOM 781 O O . ARG A 1 97 ? -5.375 -3.720 6.016 1.00 92.31 97 ARG A O 1
ATOM 788 N N . GLU A 1 98 ? -4.524 -5.525 4.984 1.00 94.69 98 GLU A N 1
ATOM 789 C CA . GLU A 1 98 ? -5.397 -6.477 5.666 1.00 94.69 98 GLU A CA 1
ATOM 790 C C . GLU A 1 98 ? -5.034 -6.591 7.150 1.00 94.69 98 GLU A C 1
ATOM 792 O O . GLU A 1 98 ? -5.927 -6.519 7.993 1.00 94.69 98 GLU A O 1
ATOM 797 N N . ALA A 1 99 ? -3.741 -6.650 7.479 1.00 95.38 99 ALA A N 1
ATOM 798 C CA . ALA A 1 99 ? -3.266 -6.642 8.861 1.00 95.38 99 ALA A CA 1
ATOM 799 C C . ALA A 1 99 ? -3.728 -5.382 9.617 1.00 95.38 99 ALA A C 1
ATOM 801 O O . ALA A 1 99 ? -4.344 -5.495 10.677 1.00 95.38 99 ALA A O 1
ATOM 802 N N . ASP A 1 100 ? -3.561 -4.193 9.027 1.00 94.00 100 ASP A N 1
ATOM 803 C CA . ASP A 1 100 ? -4.025 -2.928 9.614 1.00 94.00 100 ASP A CA 1
ATOM 804 C C . ASP A 1 100 ? -5.548 -2.910 9.829 1.00 94.00 100 ASP A C 1
ATOM 806 O O . ASP A 1 100 ? -6.067 -2.291 10.765 1.00 94.00 100 ASP A O 1
ATOM 810 N N . ARG A 1 101 ? -6.301 -3.546 8.921 1.00 94.19 101 ARG A N 1
ATOM 811 C CA . ARG A 1 101 ? -7.761 -3.647 9.015 1.00 94.19 101 ARG A CA 1
ATOM 812 C C . ARG A 1 101 ? -8.166 -4.544 10.179 1.00 94.19 101 ARG A C 1
ATOM 814 O O . ARG A 1 101 ? -9.059 -4.157 10.936 1.00 94.19 101 ARG A O 1
ATOM 821 N N . VAL A 1 102 ? -7.523 -5.702 10.315 1.00 96.12 102 VAL A N 1
ATOM 822 C CA . VAL A 1 102 ? -7.760 -6.652 11.408 1.00 96.12 102 VAL A CA 1
ATOM 823 C C . VAL A 1 102 ? -7.414 -6.010 12.749 1.00 96.12 102 VAL A C 1
ATOM 825 O O . VAL A 1 102 ? -8.273 -5.971 13.627 1.00 96.12 102 VAL A O 1
ATOM 828 N N . GLU A 1 103 ? -6.246 -5.378 12.872 1.00 96.44 103 GLU A N 1
ATOM 829 C CA . GLU A 1 103 ? -5.818 -4.714 14.109 1.00 96.44 103 GLU A CA 1
ATOM 830 C C . GLU A 1 103 ? -6.810 -3.618 14.541 1.00 96.44 103 GLU A C 1
ATOM 832 O O . GLU A 1 103 ? -7.226 -3.538 15.700 1.00 96.44 103 GLU A O 1
ATOM 837 N N . LYS A 1 104 ? -7.265 -2.778 13.601 1.00 94.44 104 LYS A N 1
ATOM 838 C CA . LYS A 1 104 ? -8.276 -1.746 13.893 1.00 94.44 104 LYS A CA 1
ATOM 839 C C . LYS A 1 104 ? -9.619 -2.350 14.295 1.00 94.44 104 LYS A C 1
ATOM 841 O O . LYS A 1 104 ? -10.309 -1.776 15.138 1.00 94.44 104 LYS A O 1
ATOM 846 N N . ALA A 1 105 ? -10.015 -3.468 13.691 1.00 96.00 105 ALA A N 1
ATOM 847 C CA . ALA A 1 105 ? -11.247 -4.159 14.052 1.00 96.00 105 ALA A CA 1
ATOM 848 C C . ALA A 1 105 ? -11.157 -4.768 15.459 1.00 96.00 105 ALA A C 1
ATOM 850 O O . ALA A 1 105 ? -12.105 -4.646 16.232 1.00 96.00 105 ALA A O 1
ATOM 851 N N . GLU A 1 106 ? -10.021 -5.363 15.817 1.00 97.19 106 GLU A N 1
ATOM 852 C CA . GLU A 1 106 ? -9.773 -5.922 17.148 1.00 97.19 106 GLU A CA 1
ATOM 853 C C . GLU A 1 106 ? -9.753 -4.845 18.229 1.00 97.19 106 GLU A C 1
ATOM 855 O O . GLU A 1 106 ? -10.447 -4.989 19.234 1.00 97.19 106 GLU A O 1
ATOM 860 N N . LYS A 1 107 ? -9.078 -3.713 17.988 1.00 97.25 107 LYS A N 1
ATOM 861 C CA . LYS A 1 107 ? -9.093 -2.563 18.909 1.00 97.25 107 LYS A CA 1
ATOM 862 C C . LYS A 1 107 ? -10.513 -2.062 19.174 1.00 97.25 107 LYS A C 1
ATOM 864 O O . LYS A 1 107 ? -10.901 -1.892 20.326 1.00 97.25 107 LYS A O 1
ATOM 869 N N . LYS A 1 108 ? -11.328 -1.910 18.123 1.00 96.81 108 LYS A N 1
ATOM 870 C CA . LYS A 1 108 ? -12.738 -1.498 18.260 1.00 96.81 108 LYS A CA 1
ATOM 871 C C . LYS A 1 108 ? -13.583 -2.524 19.014 1.00 96.81 108 LYS A C 1
ATOM 873 O O . LYS A 1 108 ? -14.444 -2.148 19.812 1.00 96.81 108 LYS A O 1
ATOM 878 N N . LYS A 1 109 ? -13.360 -3.819 18.768 1.00 97.31 109 LYS A N 1
ATOM 879 C CA . LYS A 1 109 ? -14.033 -4.897 19.507 1.00 97.31 109 LYS A CA 1
ATOM 880 C C . LYS A 1 109 ? -13.657 -4.851 20.988 1.00 97.31 109 LYS A C 1
ATOM 882 O O . LYS A 1 109 ? -14.557 -4.873 21.820 1.00 97.31 109 LYS A O 1
ATOM 887 N N . ALA A 1 110 ? -12.371 -4.719 21.311 1.00 97.50 110 ALA A N 1
ATOM 888 C CA . ALA A 1 110 ? -11.884 -4.624 22.685 1.00 97.50 110 ALA A CA 1
ATOM 889 C C . ALA A 1 110 ? -12.468 -3.406 23.420 1.00 97.50 110 ALA A C 1
ATOM 891 O O . ALA A 1 110 ? -12.987 -3.547 24.525 1.00 97.50 110 ALA A O 1
ATOM 892 N N . GLU A 1 111 ? -12.482 -2.236 22.778 1.00 97.69 111 GLU A N 1
ATOM 893 C CA . GLU A 1 111 ? -13.090 -1.018 23.326 1.00 97.69 111 GLU A CA 1
ATOM 894 C C . GLU A 1 111 ? -14.594 -1.198 23.594 1.00 97.69 111 GLU A C 1
ATOM 896 O O . GLU A 1 111 ? -15.101 -0.846 24.660 1.00 97.69 111 GLU A O 1
ATOM 901 N N . THR A 1 112 ? -15.315 -1.815 22.655 1.00 97.12 112 THR A N 1
ATOM 902 C CA . THR A 1 112 ? -16.751 -2.094 22.808 1.00 97.12 112 THR A CA 1
ATOM 903 C C . THR A 1 112 ? -17.014 -3.067 23.958 1.00 97.12 112 THR A C 1
ATOM 905 O O . THR A 1 112 ? -17.958 -2.880 24.727 1.00 97.12 112 THR A O 1
ATOM 908 N N . VAL A 1 113 ? -16.178 -4.099 24.101 1.00 98.06 113 VAL A N 1
ATOM 909 C CA . VAL A 1 113 ? -16.262 -5.059 25.208 1.00 98.06 113 VAL A CA 1
ATOM 910 C C . VAL A 1 113 ? -16.005 -4.362 26.542 1.00 98.06 113 VAL A C 1
ATOM 912 O O . VAL A 1 113 ? -16.808 -4.534 27.458 1.00 98.06 113 VAL A O 1
ATOM 915 N N . ALA A 1 114 ? -14.969 -3.525 26.638 1.00 97.94 114 ALA A N 1
ATOM 916 C CA . ALA A 1 114 ? -14.658 -2.760 27.844 1.00 97.94 114 ALA A CA 1
ATOM 917 C C . ALA A 1 114 ? -15.813 -1.825 28.238 1.00 97.94 114 ALA A C 1
ATOM 919 O O . ALA A 1 114 ? -16.275 -1.850 29.378 1.00 97.94 114 ALA A O 1
ATOM 920 N N . ARG A 1 115 ? -16.370 -1.083 27.275 1.00 97.50 115 ARG A N 1
ATOM 921 C CA . ARG A 1 115 ? -17.515 -0.189 27.502 1.00 97.50 115 ARG A CA 1
ATOM 922 C C . ARG A 1 115 ? -18.764 -0.943 27.964 1.00 97.50 115 ARG A C 1
ATOM 924 O O . ARG A 1 115 ? -19.504 -0.472 28.827 1.00 97.50 115 ARG A O 1
ATOM 931 N N . ASN A 1 116 ? -19.020 -2.118 27.392 1.00 97.75 116 ASN A N 1
ATOM 932 C CA . ASN A 1 116 ? -20.152 -2.955 27.784 1.00 97.75 116 ASN A CA 1
ATOM 933 C C . ASN A 1 116 ? -19.961 -3.570 29.175 1.00 97.75 116 ASN A C 1
ATOM 935 O O . ASN A 1 116 ? -20.936 -3.686 29.921 1.00 97.75 116 ASN A O 1
ATOM 939 N N . LEU A 1 117 ? -18.732 -3.955 29.525 1.00 98.00 117 LEU A N 1
ATOM 940 C CA . LEU A 1 117 ? -18.387 -4.444 30.857 1.00 98.00 117 LEU A CA 1
ATOM 941 C C . LEU A 1 117 ? -18.617 -3.347 31.902 1.00 98.00 117 LEU A C 1
ATOM 943 O O . LEU A 1 117 ? -19.374 -3.558 32.845 1.00 98.00 117 LEU A O 1
ATOM 947 N N . GLU A 1 118 ? -18.076 -2.153 31.664 1.00 97.75 118 GLU A N 1
ATOM 948 C CA . GLU A 1 118 ? -18.240 -0.998 32.547 1.00 97.75 118 GLU A CA 1
ATOM 949 C C . GLU A 1 118 ? -19.722 -0.633 32.735 1.00 97.75 118 GLU A C 1
ATOM 951 O O . GLU A 1 118 ? -20.186 -0.409 33.854 1.00 97.75 118 GLU A O 1
ATOM 956 N N . LYS A 1 119 ? -20.512 -0.638 31.652 1.00 98.25 119 LYS A N 1
ATOM 957 C CA . LYS A 1 119 ? -21.960 -0.397 31.730 1.00 98.25 119 LYS A CA 1
ATOM 958 C C . LYS A 1 119 ? -22.662 -1.430 32.619 1.00 98.25 119 LYS A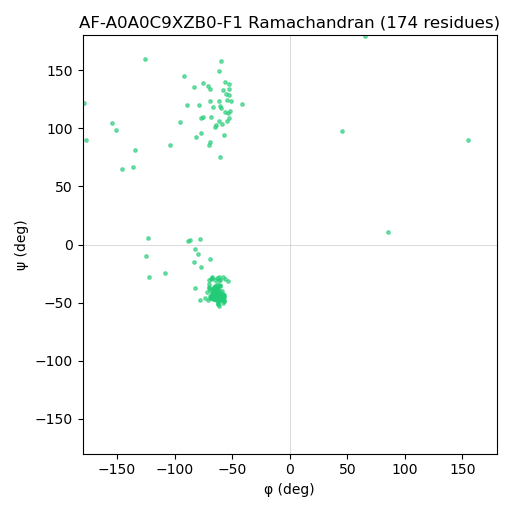 C 1
ATOM 960 O O . LYS A 1 119 ? -23.499 -1.055 33.439 1.00 98.25 119 LYS A O 1
ATOM 965 N N . ARG A 1 120 ? -22.312 -2.715 32.482 1.00 98.00 120 ARG A N 1
ATOM 966 C CA . ARG A 1 120 ? -22.873 -3.799 33.308 1.00 98.00 120 ARG A CA 1
ATOM 967 C C . ARG A 1 120 ? -22.473 -3.667 34.776 1.00 98.00 120 ARG A C 1
ATOM 969 O O . ARG A 1 120 ? -23.286 -3.969 35.645 1.00 98.00 120 ARG A O 1
ATOM 976 N N . GLU A 1 121 ? -21.253 -3.231 35.068 1.00 98.00 121 GLU A N 1
ATOM 977 C CA . GLU A 1 121 ? -20.794 -3.010 36.443 1.00 98.00 121 GLU A CA 1
ATOM 978 C C . GLU A 1 121 ? -21.513 -1.836 37.105 1.00 98.00 121 GLU A C 1
ATOM 980 O O . GLU A 1 121 ? -22.002 -1.981 38.227 1.00 98.00 121 GLU A O 1
ATOM 985 N N . ARG A 1 122 ? -21.680 -0.716 36.389 1.00 97.75 122 ARG A N 1
ATOM 986 C CA . ARG A 1 122 ? -22.456 0.436 36.874 1.00 97.75 122 ARG A CA 1
ATOM 987 C C . ARG A 1 122 ? -23.904 0.055 37.183 1.00 97.75 122 ARG A C 1
ATOM 989 O O . ARG A 1 122 ? -24.391 0.351 38.271 1.00 97.75 122 ARG A O 1
ATOM 996 N N . GLU A 1 123 ? -24.562 -0.673 36.280 1.00 98.06 123 GLU A N 1
ATOM 997 C CA . GLU A 1 123 ? -25.939 -1.143 36.480 1.00 98.06 123 GLU A CA 1
ATOM 998 C C . GLU A 1 123 ? -26.052 -2.101 37.681 1.00 98.06 123 GLU A C 1
ATOM 1000 O O . GLU A 1 123 ? -26.982 -2.009 38.487 1.00 98.06 123 GLU A O 1
ATOM 1005 N N . ARG A 1 124 ? -25.080 -3.009 37.853 1.00 98.00 124 ARG A N 1
ATOM 1006 C CA . ARG A 1 124 ? -25.026 -3.903 39.021 1.00 98.00 124 ARG A CA 1
ATOM 1007 C C . ARG A 1 124 ? -24.843 -3.123 40.323 1.00 98.00 124 ARG A C 1
ATOM 1009 O O . ARG A 1 124 ? -25.547 -3.417 41.290 1.00 98.00 124 ARG A O 1
ATOM 1016 N N . ALA A 1 125 ? -23.946 -2.139 40.349 1.00 98.06 125 ALA A N 1
ATOM 1017 C CA . ALA A 1 125 ? -23.698 -1.304 41.521 1.00 98.06 125 ALA A CA 1
ATOM 1018 C C . ALA A 1 125 ? -24.936 -0.473 41.900 1.00 98.06 125 ALA A C 1
ATOM 1020 O O . ALA A 1 125 ? -25.325 -0.434 43.068 1.00 98.06 125 ALA A O 1
ATOM 1021 N N . GLU A 1 126 ? -25.613 0.124 40.920 1.00 97.69 126 GLU A N 1
ATOM 1022 C CA . GLU A 1 126 ? -26.851 0.876 41.138 1.00 97.69 126 GLU A CA 1
ATOM 1023 C C . GLU A 1 126 ? -27.973 -0.025 41.673 1.00 97.69 126 GLU A C 1
ATOM 1025 O O . GLU A 1 126 ? -28.646 0.312 42.651 1.00 97.69 126 GLU A O 1
ATOM 1030 N N . ARG A 1 127 ? -28.123 -1.232 41.112 1.00 97.50 127 ARG A N 1
ATOM 1031 C CA . ARG A 1 127 ? -29.102 -2.217 41.591 1.00 97.50 127 ARG A CA 1
ATOM 1032 C C . ARG A 1 127 ? -28.846 -2.638 43.039 1.00 97.50 127 ARG A C 1
ATOM 1034 O O . ARG A 1 127 ? -29.809 -2.886 43.768 1.00 97.50 127 ARG A O 1
ATOM 1041 N N . LEU A 1 128 ? -27.585 -2.736 43.461 1.00 97.25 128 LEU A N 1
ATOM 1042 C CA . LEU A 1 128 ? -27.228 -3.023 44.853 1.00 97.25 128 LEU A CA 1
ATOM 1043 C C . LEU A 1 128 ? -27.578 -1.848 45.776 1.00 97.25 128 LEU A C 1
ATOM 1045 O O . LEU A 1 128 ? -28.271 -2.068 46.768 1.00 97.25 128 LEU A O 1
ATOM 1049 N N . ARG A 1 129 ? -27.242 -0.609 45.394 1.00 96.75 129 ARG A N 1
ATOM 1050 C CA . ARG A 1 129 ? -27.619 0.600 46.153 1.00 96.75 129 ARG A CA 1
ATOM 1051 C C . ARG A 1 129 ? -29.132 0.729 46.330 1.00 96.75 129 ARG A C 1
ATOM 1053 O O . ARG A 1 129 ? -29.619 0.971 47.431 1.00 96.75 129 ARG A O 1
ATOM 1060 N N . LEU A 1 130 ? -29.903 0.492 45.267 1.00 96.50 130 LEU A N 1
ATOM 1061 C CA . LEU A 1 130 ? -31.367 0.508 45.337 1.00 96.50 130 LEU A CA 1
ATOM 1062 C C . LEU A 1 130 ? -31.920 -0.585 46.261 1.00 96.50 130 LEU A C 1
ATOM 1064 O O . LEU A 1 130 ? -32.925 -0.370 46.939 1.00 96.50 130 LEU A O 1
ATOM 1068 N N . ARG A 1 131 ? -31.289 -1.766 46.301 1.00 95.62 131 ARG A N 1
ATOM 1069 C CA . ARG A 1 131 ? -31.675 -2.840 47.230 1.00 95.62 131 ARG A CA 1
ATOM 1070 C C . ARG A 1 131 ? -31.396 -2.458 48.682 1.00 95.62 131 ARG A C 1
ATOM 1072 O O . ARG A 1 131 ? -32.223 -2.773 49.530 1.00 95.62 131 ARG A O 1
ATOM 1079 N N . GLU A 1 132 ? -30.283 -1.793 48.967 1.00 96.25 132 GLU A N 1
ATOM 1080 C CA . GLU A 1 132 ? -29.950 -1.306 50.313 1.00 96.25 132 GLU A CA 1
ATOM 1081 C C . GLU A 1 132 ? -30.925 -0.226 50.784 1.00 96.25 132 GLU A C 1
ATOM 1083 O O . GLU A 1 132 ? -31.502 -0.355 51.862 1.00 96.25 132 GLU A O 1
ATOM 1088 N N . LEU A 1 133 ? -31.224 0.763 49.936 1.00 94.88 133 LEU A N 1
ATOM 1089 C CA . LEU A 1 133 ? -32.237 1.782 50.235 1.00 94.88 133 LEU A CA 1
ATOM 1090 C C . LEU A 1 133 ? -33.608 1.153 50.517 1.00 94.88 133 LEU A C 1
ATOM 1092 O O . LEU A 1 133 ? -34.275 1.518 51.483 1.00 94.88 133 LEU A O 1
ATOM 1096 N N . LYS A 1 134 ? -34.011 0.149 49.725 1.00 93.75 134 LYS A N 1
ATOM 1097 C CA . LYS A 1 134 ? -35.269 -0.582 49.944 1.00 93.75 134 LYS A CA 1
ATOM 1098 C C . LYS A 1 134 ? -35.300 -1.384 51.242 1.00 93.75 134 LYS A C 1
ATOM 1100 O O . LYS A 1 134 ? -36.383 -1.557 51.791 1.00 93.75 134 LYS A O 1
ATOM 1105 N N . LYS A 1 135 ? -34.158 -1.878 51.731 1.00 93.31 135 LYS A N 1
ATOM 1106 C CA . LYS A 1 135 ? -34.084 -2.571 53.028 1.00 93.31 135 LYS A CA 1
ATOM 1107 C C . LYS A 1 135 ? -34.275 -1.613 54.206 1.00 93.31 135 LYS A C 1
ATOM 1109 O O . LYS A 1 135 ? -34.817 -2.039 55.220 1.00 93.31 135 LYS A O 1
ATOM 1114 N N . ASN A 1 136 ? -33.867 -0.352 54.056 1.00 92.31 136 ASN A N 1
ATOM 1115 C CA . ASN A 1 136 ? -33.981 0.672 55.099 1.00 92.31 136 ASN A CA 1
ATOM 1116 C C . ASN A 1 136 ? -35.364 1.340 55.156 1.00 92.31 136 ASN A C 1
ATOM 1118 O O . ASN A 1 136 ? -35.684 1.996 56.143 1.00 92.31 136 ASN A O 1
ATOM 1122 N N . LEU A 1 137 ? -36.196 1.182 54.122 1.00 92.12 137 LEU A N 1
ATOM 1123 C CA . LEU A 1 137 ? -37.566 1.690 54.144 1.00 92.12 137 LEU A CA 1
ATOM 1124 C C . LEU A 1 137 ? -38.433 0.857 55.107 1.00 92.12 137 LEU A C 1
ATOM 1126 O O . LEU A 1 137 ? -38.364 -0.378 55.081 1.00 92.12 137 LEU A O 1
ATOM 1130 N N . PRO A 1 138 ? -39.278 1.498 55.938 1.00 89.75 138 PRO A N 1
ATOM 1131 C CA . PRO A 1 138 ? -40.200 0.781 56.807 1.00 89.75 138 PRO A CA 1
ATOM 1132 C C . PRO A 1 138 ? -41.100 -0.112 55.953 1.00 89.75 138 PRO A C 1
ATOM 1134 O O . PRO A 1 138 ? -41.626 0.313 54.921 1.00 89.75 138 PRO A O 1
ATOM 1137 N N . LYS A 1 139 ? -41.247 -1.378 56.365 1.00 88.31 139 LYS A N 1
ATOM 1138 C CA . LYS A 1 139 ? -42.091 -2.342 55.651 1.00 88.31 139 LYS A CA 1
ATOM 1139 C C . LYS A 1 139 ? -43.487 -1.729 55.519 1.00 88.31 139 LYS A C 1
ATOM 1141 O O . LYS A 1 139 ? -44.056 -1.365 56.551 1.00 88.31 139 LYS A O 1
ATOM 1146 N N . PRO A 1 140 ? -44.036 -1.605 54.295 1.00 85.00 140 PRO A N 1
ATOM 1147 C CA . PRO A 1 140 ? -45.372 -1.064 54.140 1.00 85.00 140 PRO A CA 1
ATOM 1148 C C . PRO A 1 140 ? -46.329 -1.909 54.985 1.00 85.00 140 PRO A C 1
ATOM 1150 O O . PRO A 1 140 ? -46.154 -3.137 55.043 1.00 85.00 140 PRO A O 1
ATOM 1153 N N . PRO A 1 141 ? -47.301 -1.276 55.668 1.00 83.00 141 PRO A N 1
ATOM 1154 C CA . PRO A 1 141 ? -48.265 -1.993 56.482 1.00 83.00 141 PRO A CA 1
ATOM 1155 C C . PRO A 1 141 ? -48.865 -3.094 55.620 1.00 83.00 141 PRO A C 1
ATOM 1157 O O . PRO A 1 141 ? -49.321 -2.852 54.500 1.00 83.00 141 PRO A O 1
ATOM 1160 N N . ARG A 1 142 ? -48.748 -4.331 56.108 1.00 84.19 142 ARG A N 1
ATOM 1161 C CA . ARG A 1 142 ? -49.176 -5.529 55.393 1.00 84.19 142 ARG A CA 1
ATOM 1162 C C . ARG A 1 142 ? -50.639 -5.323 55.028 1.00 84.19 142 ARG A C 1
ATOM 1164 O O . ARG A 1 142 ? -51.479 -5.369 55.921 1.00 84.19 142 ARG A O 1
ATOM 1171 N N . ALA A 1 143 ? -50.920 -5.063 53.748 1.00 74.31 143 ALA A N 1
ATOM 1172 C CA . ALA A 1 143 ? -52.283 -4.889 53.275 1.00 74.31 143 ALA A CA 1
ATOM 1173 C C . ALA A 1 143 ? -53.081 -6.100 53.759 1.00 74.31 143 ALA A C 1
ATOM 1175 O O . ALA A 1 143 ? -52.751 -7.248 53.432 1.00 74.31 143 ALA A O 1
ATOM 1176 N N . SER A 1 144 ? -54.046 -5.844 54.639 1.00 68.00 144 SER A N 1
ATOM 1177 C CA . SER A 1 144 ? -54.894 -6.864 55.226 1.00 68.00 144 SER A CA 1
ATOM 1178 C C . SER A 1 144 ? -55.554 -7.607 54.074 1.00 68.00 144 SER A C 1
ATOM 1180 O O . SER A 1 144 ? -56.295 -7.043 53.269 1.00 68.00 144 SER A O 1
ATOM 1182 N N . ARG A 1 145 ? -55.185 -8.883 53.963 1.00 60.31 145 ARG A N 1
ATOM 1183 C CA . ARG A 1 145 ? -55.598 -9.862 52.957 1.00 60.31 145 ARG A CA 1
ATOM 1184 C C . ARG A 1 145 ? -57.118 -10.056 53.033 1.00 60.31 145 ARG A C 1
ATOM 1186 O O . ARG A 1 145 ? -57.592 -11.043 53.573 1.00 60.31 145 ARG A O 1
ATOM 1193 N N . SER A 1 146 ? -57.876 -9.088 52.531 1.00 60.16 146 SER A N 1
ATOM 1194 C CA . SER A 1 146 ? -59.338 -9.059 52.540 1.00 60.16 146 SER A CA 1
ATOM 1195 C C . SER A 1 146 ? -59.853 -8.605 51.176 1.00 60.16 146 SER A C 1
ATOM 1197 O O . SER A 1 146 ? -60.434 -7.542 50.998 1.00 60.16 146 SER A O 1
ATOM 1199 N N . LYS A 1 147 ? -59.622 -9.433 50.158 1.00 57.88 147 LYS A N 1
ATOM 1200 C CA . LYS A 1 147 ? -60.514 -9.458 48.998 1.00 57.88 147 LYS A CA 1
ATOM 1201 C C . LYS A 1 147 ? -60.438 -10.824 48.337 1.00 57.88 147 LYS A C 1
ATOM 1203 O O . LYS A 1 147 ? -59.444 -11.172 47.700 1.00 57.88 147 LYS A O 1
ATOM 1208 N N . LYS A 1 148 ? -61.491 -11.614 48.579 1.00 58.31 148 LYS A N 1
ATOM 1209 C CA . LYS A 1 148 ? -61.919 -12.723 47.722 1.00 58.31 148 LYS A CA 1
ATOM 1210 C C . LYS A 1 148 ? -61.800 -12.241 46.276 1.00 58.31 148 LYS A C 1
ATOM 1212 O O . LYS A 1 148 ? -62.371 -11.211 45.931 1.00 58.31 148 LYS A O 1
ATOM 1217 N N . ARG A 1 149 ? -61.003 -12.934 45.467 1.00 53.00 149 ARG A N 1
ATOM 1218 C CA . ARG A 1 149 ? -61.097 -12.806 44.016 1.00 53.00 149 ARG A CA 1
ATOM 1219 C C . ARG A 1 149 ? -62.294 -13.641 43.601 1.00 53.00 149 ARG A C 1
ATOM 1221 O O . ARG A 1 149 ? -62.298 -14.838 43.883 1.00 53.00 149 ARG A O 1
ATOM 1228 N N . ASP A 1 150 ? -63.274 -13.005 42.976 1.00 58.97 150 ASP A N 1
ATOM 1229 C CA . ASP A 1 150 ? -64.318 -13.723 42.265 1.00 58.97 150 ASP A CA 1
ATOM 1230 C C . ASP A 1 150 ? -63.666 -14.540 41.141 1.00 58.97 150 ASP A C 1
ATOM 1232 O O . ASP A 1 150 ? -62.921 -13.988 40.320 1.00 58.97 150 ASP A O 1
ATOM 1236 N N . PRO A 1 151 ? -63.872 -15.864 41.115 1.00 61.59 151 PRO A N 1
ATOM 1237 C CA . PRO A 1 151 ? -63.556 -16.661 39.951 1.00 61.59 151 PRO A CA 1
ATOM 1238 C C . PRO A 1 151 ? -64.679 -16.399 38.953 1.00 61.59 151 PRO A C 1
ATOM 1240 O O . PRO A 1 151 ? -65.788 -16.818 39.238 1.00 61.59 151 PRO A O 1
ATOM 1243 N N . LEU A 1 152 ? -64.422 -15.669 37.861 1.00 62.44 152 LEU A N 1
ATOM 1244 C CA . LEU A 1 152 ? -65.143 -15.704 36.568 1.00 62.44 152 LEU A CA 1
ATOM 1245 C C . LEU A 1 152 ? -64.992 -14.356 35.839 1.00 62.44 152 LEU A C 1
ATOM 1247 O O . LEU A 1 152 ? -65.799 -13.454 36.004 1.00 62.44 152 LEU A O 1
ATOM 1251 N N . SER A 1 153 ? -63.948 -14.233 35.021 1.00 53.25 153 SER A N 1
ATOM 1252 C CA . SER A 1 153 ? -63.915 -13.430 33.783 1.00 53.25 153 SER A CA 1
ATOM 1253 C C . SER A 1 153 ? -62.532 -13.675 33.173 1.00 53.25 153 SER A C 1
ATOM 1255 O O . SER A 1 153 ? -61.535 -13.134 33.634 1.00 53.25 153 SER A O 1
ATOM 1257 N N . SER A 1 154 ? -62.348 -14.673 32.310 1.00 54.06 154 SER A N 1
ATOM 1258 C CA . SER A 1 154 ? -62.763 -14.644 30.903 1.00 54.06 154 SER A CA 1
ATOM 1259 C C . SER A 1 154 ? -62.389 -13.324 30.229 1.00 54.06 154 SER A C 1
ATOM 1261 O O . SER A 1 154 ? -63.063 -12.310 30.388 1.00 54.06 154 SER A O 1
ATOM 1263 N N . SER A 1 155 ? -61.271 -13.321 29.515 1.00 55.16 155 SER A N 1
ATOM 1264 C CA . SER A 1 155 ? -61.256 -13.019 28.081 1.00 55.16 155 SER A CA 1
ATOM 1265 C C . SER A 1 155 ? -59.823 -13.131 27.576 1.00 55.16 155 SER A C 1
ATOM 1267 O O . SER A 1 155 ? -58.885 -12.520 28.085 1.00 55.16 155 SER A O 1
ATOM 1269 N N . ALA A 1 156 ? -59.672 -14.010 26.594 1.00 59.78 156 ALA A N 1
ATOM 1270 C CA . ALA A 1 156 ? -58.473 -14.192 25.814 1.00 59.78 156 ALA A CA 1
ATOM 1271 C C . ALA A 1 156 ? -58.014 -12.856 25.222 1.00 59.78 156 ALA A C 1
ATOM 1273 O O . ALA A 1 156 ? -58.802 -12.144 24.606 1.00 59.78 156 ALA A O 1
ATOM 1274 N N . ASN A 1 157 ? -56.723 -12.561 25.331 1.00 56.38 157 ASN A N 1
ATOM 1275 C CA . ASN A 1 157 ? -56.084 -11.706 24.345 1.00 56.38 157 ASN A CA 1
ATOM 1276 C C . ASN A 1 157 ? -54.757 -12.349 23.949 1.00 56.38 157 ASN A C 1
ATOM 1278 O O . ASN A 1 157 ? -53.688 -12.062 24.485 1.00 56.38 157 ASN A O 1
ATOM 1282 N N . ILE A 1 158 ? -54.880 -13.318 23.042 1.00 60.44 158 ILE A N 1
ATOM 1283 C CA . ILE A 1 158 ? -53.777 -13.895 22.283 1.00 60.44 158 ILE A CA 1
ATOM 1284 C C . ILE A 1 158 ? -53.337 -12.793 21.316 1.00 60.44 158 ILE A C 1
ATOM 1286 O O . ILE A 1 158 ? -53.829 -12.710 20.195 1.00 60.44 158 ILE A O 1
ATOM 1290 N N . HIS A 1 159 ? -52.460 -11.891 21.759 1.00 63.25 159 HIS A N 1
ATOM 1291 C CA . HIS A 1 159 ? -51.813 -10.966 20.837 1.00 63.25 159 HIS A CA 1
ATOM 1292 C C . HIS A 1 159 ? -50.643 -11.701 20.186 1.00 63.25 159 HIS A C 1
ATOM 1294 O O . HIS A 1 159 ? -49.542 -11.803 20.726 1.00 63.25 159 HIS A O 1
ATOM 1300 N N . THR A 1 160 ? -50.950 -12.300 19.041 1.00 61.94 160 THR A N 1
ATOM 1301 C CA . THR A 1 160 ? -50.024 -12.930 18.108 1.00 61.94 160 THR A CA 1
ATOM 1302 C C . THR A 1 160 ? -48.908 -11.958 17.745 1.00 61.94 160 THR A C 1
ATOM 1304 O O . THR A 1 160 ? -49.122 -10.991 17.015 1.00 61.94 160 THR A O 1
ATOM 1307 N N . TRP A 1 161 ? -47.698 -12.216 18.233 1.00 63.28 161 TRP A N 1
ATOM 1308 C CA . TRP A 1 161 ? -46.511 -11.528 17.748 1.00 63.28 161 TRP A CA 1
ATOM 1309 C C . TRP A 1 161 ? -46.148 -12.150 16.396 1.00 63.28 161 TRP A C 1
ATOM 1311 O O . TRP A 1 161 ? -45.565 -13.231 16.330 1.00 63.28 161 TRP A O 1
ATOM 1321 N N . SER A 1 162 ? -46.590 -11.515 15.306 1.00 62.56 162 SER A N 1
ATOM 1322 C CA . SER A 1 162 ? -46.253 -11.929 13.946 1.00 62.56 162 SER A CA 1
ATOM 1323 C C . SER A 1 162 ? -44.745 -11.781 13.746 1.00 62.56 162 SER A C 1
ATOM 1325 O O . SER A 1 162 ? -44.232 -10.673 13.553 1.00 62.56 162 SER A O 1
ATOM 1327 N N . GLY A 1 163 ? -44.031 -12.901 13.798 1.00 59.47 163 GLY A N 1
ATOM 1328 C CA . GLY A 1 163 ? -42.664 -12.992 13.317 1.00 59.47 163 GLY A CA 1
ATOM 1329 C C . GLY A 1 163 ? -42.635 -12.625 11.837 1.00 59.47 163 GLY A C 1
ATOM 1330 O O . GLY A 1 163 ? -43.024 -13.418 10.985 1.00 59.47 163 GLY A O 1
ATOM 1331 N N . LYS A 1 164 ? -42.180 -11.409 11.524 1.00 66.12 164 LYS A N 1
ATOM 1332 C CA . LYS A 1 164 ? -41.694 -11.072 10.186 1.00 66.12 164 LYS A CA 1
ATOM 1333 C C . LYS A 1 164 ? -40.385 -11.831 9.989 1.00 66.12 164 LYS A C 1
ATOM 1335 O O . LYS A 1 164 ? -39.315 -11.328 10.321 1.00 66.12 164 LYS A O 1
ATOM 1340 N N . TYR A 1 165 ? -40.487 -13.059 9.491 1.00 65.69 165 TYR A N 1
ATOM 1341 C CA . TYR A 1 165 ? -39.369 -13.736 8.853 1.00 65.69 165 TYR A CA 1
ATOM 1342 C C . TYR A 1 165 ? -38.981 -12.898 7.635 1.00 65.69 165 TYR A C 1
ATOM 1344 O O . TYR A 1 165 ? -39.721 -12.816 6.658 1.00 65.69 165 TYR A O 1
ATOM 1352 N N . ALA A 1 166 ? -37.854 -12.200 7.738 1.00 66.81 166 ALA A N 1
ATOM 1353 C CA . ALA A 1 166 ? -37.178 -11.659 6.578 1.00 66.81 166 ALA A CA 1
ATOM 1354 C C . ALA A 1 166 ? -36.632 -12.855 5.791 1.00 66.81 166 ALA A C 1
ATOM 1356 O O . ALA A 1 166 ? -35.742 -13.558 6.271 1.00 66.81 166 ALA A O 1
ATOM 1357 N N . SER A 1 167 ? -37.229 -13.118 4.630 1.00 67.75 167 SER A N 1
ATOM 1358 C CA . SER A 1 167 ? -36.752 -14.105 3.669 1.00 67.75 167 SER A CA 1
ATOM 1359 C C . SER A 1 167 ? -35.274 -13.848 3.351 1.00 67.75 167 SER A C 1
ATOM 1361 O O . SER A 1 167 ? -34.930 -12.712 3.009 1.00 67.75 167 SER A O 1
ATOM 1363 N N . PRO A 1 168 ? -34.392 -14.856 3.435 1.00 64.75 168 PRO A N 1
ATOM 1364 C CA . PRO A 1 168 ? -33.086 -14.778 2.805 1.00 64.75 168 PRO A CA 1
ATOM 1365 C C . PRO A 1 168 ? -33.314 -14.763 1.291 1.00 64.75 168 PRO A C 1
ATOM 1367 O O . PRO A 1 168 ? -33.902 -15.694 0.747 1.00 64.75 168 PRO A O 1
ATOM 1370 N N . SER A 1 169 ? -32.912 -13.684 0.622 1.00 69.56 169 SER A N 1
ATOM 1371 C CA . SER A 1 169 ? -32.843 -13.642 -0.835 1.00 69.56 169 SER A CA 1
ATOM 1372 C C . SER A 1 169 ? -31.866 -14.713 -1.309 1.00 69.56 169 SER A C 1
ATOM 1374 O O . SER A 1 169 ? -30.693 -14.684 -0.940 1.00 69.56 169 SER A O 1
ATOM 1376 N N . GLU A 1 170 ? -32.369 -15.653 -2.097 1.00 65.81 170 GLU A N 1
ATOM 1377 C CA . GLU A 1 170 ? -31.569 -16.589 -2.873 1.00 65.81 170 GLU A CA 1
ATOM 1378 C C . GLU A 1 170 ? -30.685 -15.786 -3.836 1.00 65.81 170 GLU A C 1
ATOM 1380 O O . GLU A 1 170 ? -31.178 -15.040 -4.685 1.00 65.81 170 GLU A O 1
ATOM 1385 N N . ASP A 1 171 ? -29.371 -15.902 -3.666 1.00 69.75 171 ASP A N 1
ATOM 1386 C CA . ASP A 1 171 ? -28.405 -15.388 -4.627 1.00 69.75 171 ASP A CA 1
ATOM 1387 C C . ASP A 1 171 ? -28.485 -16.229 -5.919 1.00 69.75 171 ASP A C 1
ATOM 1389 O O . ASP A 1 171 ? -28.493 -17.463 -5.851 1.00 69.75 171 ASP A O 1
ATOM 1393 N N . PR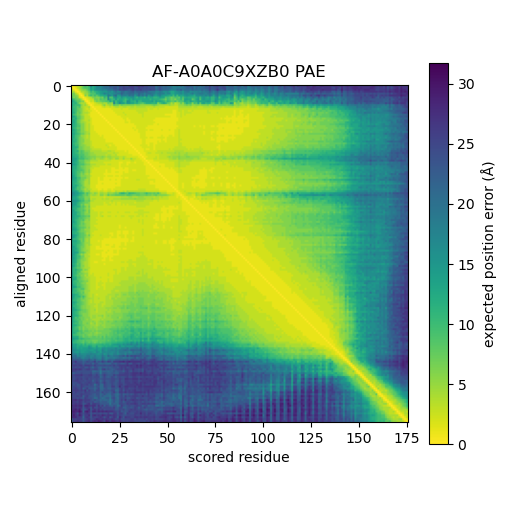O A 1 172 ? -28.525 -15.607 -7.110 1.00 69.88 172 PRO A N 1
ATOM 1394 C CA . PRO A 1 172 ? -28.546 -16.336 -8.368 1.00 69.88 172 PRO A CA 1
ATOM 1395 C C . PRO A 1 172 ? -27.202 -17.025 -8.630 1.00 69.88 172 PRO A C 1
ATOM 1397 O O . PRO A 1 172 ? -26.145 -16.397 -8.719 1.00 69.88 172 PRO A O 1
ATOM 1400 N N . ILE A 1 173 ? -27.279 -18.341 -8.819 1.00 67.38 173 ILE A N 1
ATOM 1401 C CA . ILE A 1 173 ? -26.221 -19.191 -9.359 1.00 67.38 173 ILE A CA 1
ATOM 1402 C C . ILE A 1 173 ? -25.971 -18.759 -10.812 1.00 67.38 173 ILE A C 1
ATOM 1404 O O . ILE A 1 173 ? -26.722 -19.123 -11.716 1.00 67.38 173 ILE A O 1
ATOM 1408 N N . PHE A 1 174 ? -24.915 -17.982 -11.053 1.00 62.22 174 PHE A N 1
ATOM 1409 C CA . PHE A 1 174 ? -24.376 -17.810 -12.401 1.00 62.22 174 PHE A CA 1
ATOM 1410 C C . PHE A 1 174 ? -23.600 -19.076 -12.782 1.00 62.22 174 PHE A C 1
ATOM 1412 O O . PHE A 1 174 ? -22.544 -19.365 -12.220 1.00 62.22 174 PHE A O 1
ATOM 1419 N N . SER A 1 175 ? -24.159 -19.838 -13.723 1.00 68.06 175 SER A N 1
ATOM 1420 C CA . SER A 1 175 ? -23.444 -20.887 -14.447 1.00 68.06 175 SER A CA 1
ATOM 1421 C C . SER A 1 175 ? -22.663 -20.283 -15.612 1.00 68.06 175 SER A C 1
ATOM 1423 O O . SER A 1 175 ? -23.225 -19.492 -16.367 1.00 68.06 175 SER A O 1
ATOM 1425 N N . THR A 1 176 ? -21.418 -20.764 -15.728 1.00 65.38 176 THR A N 1
ATOM 1426 C CA . THR A 1 176 ? -20.524 -20.849 -16.905 1.00 65.38 176 THR A CA 1
ATOM 1427 C C . THR A 1 176 ? -20.125 -19.573 -17.631 1.00 65.38 176 THR A C 1
ATOM 1429 O O . THR A 1 176 ? -20.971 -18.984 -18.332 1.00 65.38 176 THR A O 1
#

Nearest PDB structures (foldseek):
  7aud-assembly2_A  TM=6.320E-01  e=3.752E-01  Homo sapiens
  4o3m-assembly1_A  TM=8.177E-01  e=1.306E+00  Homo sapiens

pLDDT: mean 87.27, std 15.79, range [34.88, 98.44]

Mean predicted aligned error: 10.42 Å

Foldseek 3Di:
DPPDCPP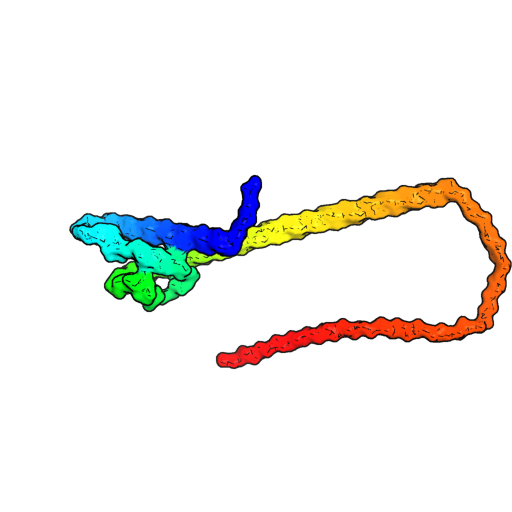VNLLVVQLVVQLVLVVVVLVVCCVPPPVVPPPDSCLLPNPQLSSLVSNDLDDDDLVSSVVSVHDSVSSVVCVVVSNVSSPVSSVVSVVVVVVVVVVVVVVVVVVVVVVVVVVVVVVVVVVVVVVVVVVPDDDPDDPPPDDDDDPDDDDDDPPDPDPPPPDDDDDDDDDD

Radius of gyration: 35.4 Å; Cα contacts (8 Å, |Δi|>4): 60; chains: 1; bounding box: 93×36×84 Å

Organism: NCBI:txid1095629

Secondary structure (DSSP, 8-state):
------HHHHHHHHHHHHHHHHHHHHHHHIIIIITT-TTHHHHHS-HHHHHHHHH-S---SHHHHHTTT--HHHHHHHHHHHHHHHHHHHHHHHHHHHHHHHHHHHHHHHHHHHHHHHHHHHHHHHHHHHHHHHHHSPPPP---------S---------------PPPPPP----

Solvent-accessible surface area (backbone atoms only — not comparable to full-atom values): 10818 Å² total; per-residue (Å²): 138,84,74,79,80,46,77,65,57,57,56,47,56,54,26,49,54,43,37,53,53,51,51,53,48,45,54,51,51,31,62,74,77,41,65,92,51,93,66,60,60,53,70,76,59,38,68,69,34,46,52,46,51,29,68,48,94,78,56,85,50,60,62,57,44,39,74,41,70,39,55,65,70,52,33,74,74,47,29,67,61,52,37,51,53,50,48,55,49,51,52,51,52,51,49,51,53,49,51,56,50,50,53,53,50,50,53,52,50,51,52,51,50,52,54,51,49,53,52,52,50,52,53,52,53,51,55,50,53,53,51,54,55,59,68,72,46,78,78,72,79,76,75,75,92,77,71,87,77,82,90,84,78,88,76,90,78,86,77,76,79,78,78,78,77,76,76,80,79,82,78,83,83,82,76,133